Protein AF-A0A1Z5LAE4-F1 (afdb_monomer_lite)

Structure (mmCIF, N/CA/C/O backbone):
data_AF-A0A1Z5LAE4-F1
#
_entry.id   AF-A0A1Z5LAE4-F1
#
loop_
_atom_site.group_PDB
_atom_site.id
_atom_site.type_symbol
_atom_site.label_atom_id
_atom_site.label_alt_id
_atom_site.label_comp_id
_atom_site.label_asym_id
_atom_site.label_entity_id
_atom_site.label_seq_id
_atom_site.pdbx_PDB_ins_code
_atom_site.Cartn_x
_atom_site.Cartn_y
_atom_site.Cartn_z
_atom_site.occupancy
_atom_site.B_iso_or_equiv
_atom_site.auth_seq_id
_atom_site.auth_comp_id
_atom_site.auth_asym_id
_atom_site.auth_atom_id
_atom_site.pdbx_PDB_model_num
ATOM 1 N N . MET A 1 1 ? -6.032 2.061 -21.595 1.00 81.75 1 MET A N 1
ATOM 2 C CA . MET A 1 1 ? -5.187 2.339 -20.413 1.00 81.75 1 MET A CA 1
ATOM 3 C C . MET A 1 1 ? -5.256 3.789 -19.932 1.00 81.75 1 MET A C 1
ATOM 5 O O . MET A 1 1 ? -5.592 3.984 -18.773 1.00 81.75 1 MET A O 1
ATOM 9 N N . GLY A 1 2 ? -5.038 4.806 -20.781 1.00 86.06 2 GLY A N 1
ATOM 10 C CA . GLY A 1 2 ? -5.018 6.218 -20.339 1.00 86.06 2 GLY A CA 1
ATOM 11 C C . GLY A 1 2 ? -6.276 6.715 -19.602 1.00 86.06 2 GLY A C 1
ATOM 12 O O . GLY A 1 2 ? -6.160 7.340 -18.553 1.00 86.06 2 GLY A O 1
ATOM 13 N N . ILE A 1 3 ? -7.480 6.374 -20.081 1.00 90.81 3 ILE A N 1
ATOM 14 C CA . ILE A 1 3 ? -8.737 6.739 -19.395 1.00 90.81 3 ILE A CA 1
ATOM 15 C C . ILE A 1 3 ? -8.833 6.058 -18.023 1.00 90.81 3 ILE A C 1
ATOM 17 O O . ILE A 1 3 ? -9.176 6.711 -17.045 1.00 90.81 3 ILE A O 1
ATOM 21 N N . MET A 1 4 ? -8.474 4.771 -17.934 1.00 91.19 4 MET A N 1
ATOM 22 C CA . MET A 1 4 ? -8.504 4.011 -16.675 1.00 91.19 4 MET A CA 1
ATOM 23 C C . MET A 1 4 ? -7.535 4.592 -15.640 1.00 91.19 4 MET A C 1
ATOM 25 O O . MET A 1 4 ? -7.882 4.700 -14.465 1.00 91.19 4 MET A O 1
ATOM 29 N N . TRP A 1 5 ? -6.348 5.012 -16.086 1.00 91.94 5 TRP A N 1
ATOM 30 C CA . TRP A 1 5 ? -5.378 5.725 -15.258 1.00 91.94 5 TRP A CA 1
ATOM 31 C C . TRP A 1 5 ? -5.953 7.028 -14.719 1.00 91.94 5 TRP A C 1
ATOM 33 O O . TRP A 1 5 ? -5.965 7.233 -13.510 1.00 91.94 5 TRP A O 1
ATOM 43 N N . LEU A 1 6 ? -6.509 7.863 -15.600 1.00 94.00 6 LEU A N 1
ATOM 44 C CA . LEU A 1 6 ? -7.104 9.136 -15.210 1.00 94.00 6 LEU A CA 1
ATOM 45 C C . LEU A 1 6 ? -8.253 8.935 -14.216 1.00 94.00 6 LEU A C 1
ATOM 47 O O . LEU A 1 6 ? -8.296 9.612 -13.192 1.00 94.00 6 LEU A O 1
ATOM 51 N N . THR A 1 7 ? -9.134 7.959 -14.454 1.00 93.38 7 THR A N 1
ATOM 52 C CA . THR A 1 7 ? -10.199 7.619 -13.501 1.00 93.38 7 THR A CA 1
ATOM 53 C C . THR A 1 7 ? -9.644 7.118 -12.168 1.00 93.38 7 THR A C 1
ATOM 55 O O . THR A 1 7 ? -10.157 7.500 -11.122 1.00 93.38 7 THR A O 1
ATOM 58 N N . GLY A 1 8 ? -8.573 6.319 -12.176 1.00 92.38 8 GLY A N 1
ATOM 59 C CA . GLY A 1 8 ? -7.929 5.830 -10.957 1.00 92.38 8 GLY A CA 1
ATOM 60 C C . GLY A 1 8 ? -7.281 6.954 -10.145 1.00 92.38 8 GLY A C 1
ATOM 61 O O . GLY A 1 8 ? -7.471 7.025 -8.933 1.00 92.38 8 GLY A O 1
ATOM 62 N N . CYS A 1 9 ? -6.583 7.879 -10.808 1.00 92.12 9 CYS A N 1
ATOM 63 C CA . CYS A 1 9 ? -6.016 9.068 -10.174 1.00 92.12 9 CYS A CA 1
ATOM 64 C C . CYS A 1 9 ? -7.104 9.990 -9.607 1.00 92.12 9 CYS A C 1
ATOM 66 O O . CYS A 1 9 ? -6.962 10.470 -8.484 1.00 92.12 9 CYS A O 1
ATOM 68 N N . MET A 1 10 ? -8.209 10.190 -10.336 1.00 93.12 10 MET A N 1
ATOM 69 C CA . MET A 1 10 ? -9.364 10.953 -9.847 1.00 93.12 10 MET A CA 1
ATOM 70 C C . MET A 1 10 ? -9.947 10.318 -8.582 1.00 93.12 10 MET A C 1
ATOM 72 O O . MET A 1 10 ? -10.135 11.009 -7.584 1.00 93.12 10 MET A O 1
ATOM 76 N N . VAL A 1 11 ? -10.152 8.998 -8.578 1.00 93.19 11 VAL A N 1
ATOM 77 C CA . VAL A 1 11 ? -10.619 8.264 -7.393 1.00 93.19 11 VAL A CA 1
ATOM 78 C C . VAL A 1 11 ? -9.642 8.412 -6.223 1.00 93.19 11 VAL A C 1
ATOM 80 O O . VAL A 1 11 ? -10.076 8.707 -5.112 1.00 93.19 11 VAL A O 1
ATOM 83 N N . LEU A 1 12 ? -8.329 8.281 -6.452 1.00 91.62 12 LEU A N 1
ATOM 84 C CA . LEU A 1 12 ? -7.326 8.475 -5.398 1.00 91.62 12 LEU A CA 1
ATOM 85 C C . LEU A 1 12 ? -7.340 9.893 -4.814 1.00 91.62 12 LEU A C 1
ATOM 87 O O . LEU A 1 12 ? -7.130 10.053 -3.614 1.00 91.62 12 LEU A O 1
ATOM 91 N N . SER A 1 13 ? -7.625 10.907 -5.634 1.00 90.25 13 SER A N 1
ATOM 92 C CA . SER A 1 13 ? -7.651 12.309 -5.199 1.00 90.25 13 SER A CA 1
ATOM 93 C C . SER A 1 13 ? -8.801 12.640 -4.239 1.00 90.25 13 SER A C 1
ATOM 95 O O . SER A 1 13 ? -8.711 13.608 -3.487 1.00 90.25 13 SER A O 1
ATOM 97 N N . ILE A 1 14 ? -9.856 11.816 -4.213 1.00 90.88 14 ILE A N 1
ATOM 98 C CA . ILE A 1 14 ? -11.006 11.995 -3.316 1.00 90.88 14 ILE A CA 1
ATOM 99 C C . ILE A 1 14 ? -10.620 11.685 -1.865 1.00 90.88 14 ILE A C 1
ATOM 101 O O . ILE A 1 14 ? -11.084 12.362 -0.952 1.00 90.88 14 ILE A O 1
ATOM 105 N N . PHE A 1 15 ? -9.769 10.684 -1.624 1.00 88.69 15 PHE A N 1
ATOM 106 C CA . PHE A 1 15 ? -9.519 10.183 -0.267 1.00 88.69 15 PHE A CA 1
ATOM 107 C C . PHE A 1 15 ? -8.871 11.195 0.690 1.00 88.69 15 PHE A C 1
ATOM 109 O O . PHE A 1 15 ? -9.350 11.293 1.820 1.00 88.69 15 PHE A O 1
ATOM 116 N N . PRO A 1 16 ? -7.871 11.998 0.277 1.00 83.62 16 PRO A N 1
ATOM 117 C CA . PRO A 1 16 ? -7.343 13.074 1.117 1.00 83.62 16 PRO A CA 1
ATOM 118 C C . PRO A 1 16 ? -8.368 14.164 1.470 1.00 83.62 16 PRO A C 1
ATOM 120 O O . PRO A 1 16 ? -8.174 14.880 2.447 1.00 83.62 16 PRO A O 1
ATOM 123 N N . LEU A 1 17 ? -9.441 14.310 0.681 1.00 83.69 17 LEU A N 1
ATOM 124 C CA . LEU A 1 17 ? -10.507 15.295 0.911 1.00 83.69 17 LEU A CA 1
ATOM 125 C C . LEU A 1 17 ? -11.603 14.776 1.853 1.00 83.69 17 LEU A C 1
ATOM 127 O O . LEU A 1 17 ? -12.429 15.557 2.328 1.00 83.69 17 LEU A O 1
ATOM 131 N N . LEU A 1 18 ? -11.645 13.464 2.103 1.00 83.31 18 LEU A N 1
ATOM 132 C CA . LEU A 1 18 ? -12.617 12.858 3.006 1.00 83.31 18 LEU A CA 1
ATOM 133 C C . LEU A 1 18 ? -12.303 13.217 4.470 1.00 83.31 18 LEU A C 1
ATOM 135 O O . LEU A 1 18 ? -11.150 13.466 4.829 1.00 83.31 18 LEU A O 1
ATOM 139 N N . PRO A 1 19 ? -13.328 13.262 5.341 1.00 78.81 19 PRO A N 1
ATOM 140 C CA . PRO A 1 19 ? -13.142 13.632 6.737 1.00 78.81 19 PRO A CA 1
ATOM 141 C C . PRO A 1 19 ? -12.237 12.636 7.465 1.00 78.81 19 PRO A C 1
ATOM 143 O O . PRO A 1 19 ? -12.364 11.428 7.282 1.00 78.81 19 PRO A O 1
ATOM 146 N N . VAL A 1 20 ? -11.395 13.159 8.363 1.00 72.19 20 VAL A N 1
ATOM 147 C CA . VAL A 1 20 ? -10.452 12.368 9.168 1.00 72.19 20 VAL A CA 1
ATOM 148 C C . VAL A 1 20 ? -11.141 11.154 9.802 1.00 72.19 20 VAL A C 1
ATOM 150 O O . VAL A 1 20 ? -12.160 11.272 10.498 1.00 72.19 20 VAL A O 1
ATOM 153 N N . VAL A 1 21 ? -10.562 9.980 9.551 1.00 66.81 21 VAL A N 1
ATOM 154 C CA . VAL A 1 21 ? -11.101 8.685 9.963 1.00 66.81 21 VAL A CA 1
ATOM 155 C C . VAL A 1 21 ? -11.091 8.560 11.485 1.00 66.81 21 VAL A C 1
ATOM 157 O O . VAL A 1 21 ? -10.046 8.607 12.122 1.00 66.81 21 VAL A O 1
ATOM 160 N N . GLY A 1 22 ? -12.259 8.325 12.080 1.00 61.84 22 GLY A N 1
ATOM 161 C CA . GLY A 1 22 ? -12.404 8.147 13.530 1.00 61.84 22 GLY A CA 1
ATOM 162 C C . GLY A 1 22 ? -13.513 8.987 14.154 1.00 61.84 22 GLY A C 1
ATOM 163 O O . GLY A 1 22 ? -13.963 8.662 15.247 1.00 61.84 22 GLY A O 1
ATOM 164 N N . LYS A 1 23 ? -14.015 10.011 13.447 1.00 64.00 23 LYS A N 1
ATOM 165 C CA . LYS A 1 23 ? -15.203 10.769 13.881 1.00 64.00 23 LYS A CA 1
ATOM 166 C C . LYS A 1 23 ? -16.514 10.012 13.658 1.00 64.00 23 LYS A C 1
ATOM 168 O O . LYS A 1 23 ? -17.432 10.137 14.458 1.00 64.00 23 LYS A O 1
ATOM 173 N N . GLN A 1 24 ? -16.603 9.242 12.573 1.00 72.00 24 GLN A N 1
ATOM 174 C CA . GLN A 1 24 ? -17.753 8.400 12.242 1.00 72.00 24 GLN A CA 1
ATOM 175 C C . GLN A 1 24 ? -17.254 7.043 11.750 1.00 72.00 24 GLN A C 1
ATOM 177 O O . GLN A 1 24 ? -16.453 6.960 10.816 1.00 72.00 24 GLN A O 1
ATOM 182 N N . GLN A 1 25 ? -17.702 5.984 12.417 1.00 82.19 25 GLN A N 1
ATOM 183 C CA . GLN A 1 25 ? -17.362 4.608 12.076 1.00 82.19 25 GLN A CA 1
ATOM 184 C C . GLN A 1 25 ? -18.357 4.103 11.037 1.00 82.19 25 GLN A C 1
ATOM 186 O O . GLN A 1 25 ? -19.561 4.303 11.181 1.00 82.19 25 GLN A O 1
ATOM 191 N N . ASN A 1 26 ? -17.865 3.452 9.986 1.00 88.88 26 ASN A N 1
ATOM 192 C CA . ASN A 1 26 ? -18.723 2.844 8.980 1.00 88.88 26 ASN A CA 1
ATOM 193 C C . ASN A 1 26 ? -18.139 1.500 8.545 1.00 88.88 26 ASN A C 1
ATOM 195 O O . ASN A 1 26 ? -17.474 1.370 7.514 1.00 88.88 26 ASN A O 1
ATOM 199 N N . TYR A 1 27 ? -18.430 0.478 9.345 1.00 90.94 27 TYR A N 1
ATOM 200 C CA . TYR A 1 27 ? -17.992 -0.892 9.094 1.00 90.9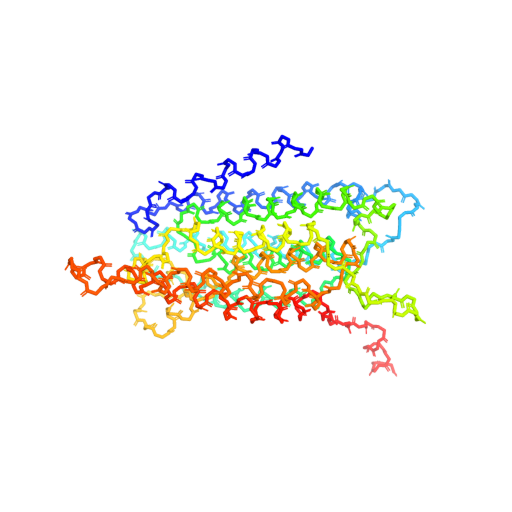4 27 TYR A CA 1
ATOM 201 C C . TYR A 1 27 ? -18.623 -1.499 7.831 1.00 90.94 27 TYR A C 1
ATOM 203 O O . TYR A 1 27 ? -18.066 -2.441 7.264 1.00 90.94 27 TYR A O 1
ATOM 211 N N . ALA A 1 28 ? -19.726 -0.934 7.317 1.00 92.69 28 ALA A N 1
ATOM 212 C CA . ALA A 1 28 ? -20.299 -1.368 6.047 1.00 92.69 28 ALA A CA 1
ATOM 213 C C . ALA A 1 28 ? -19.326 -1.118 4.882 1.00 92.69 28 ALA A C 1
ATOM 215 O O . ALA A 1 28 ? -19.166 -1.998 4.037 1.00 92.69 28 ALA A O 1
ATOM 216 N N . LEU A 1 29 ? -18.595 0.005 4.878 1.00 92.50 29 LEU A N 1
ATOM 217 C CA . LEU A 1 29 ? -17.560 0.286 3.871 1.00 92.50 29 LEU A CA 1
ATOM 218 C C . LEU A 1 29 ? -16.381 -0.693 3.951 1.00 92.50 29 LEU A C 1
ATOM 220 O O . LEU A 1 29 ? -15.848 -1.108 2.919 1.00 92.50 29 LEU A O 1
ATOM 224 N N . VAL A 1 30 ? -16.005 -1.116 5.160 1.00 93.62 30 VAL A N 1
ATOM 225 C CA . VAL A 1 30 ? -14.968 -2.141 5.355 1.00 93.62 30 VAL A CA 1
ATOM 226 C C . VAL A 1 30 ? -15.441 -3.480 4.787 1.00 93.62 30 VAL A C 1
ATOM 228 O O . VAL A 1 30 ? -14.715 -4.129 4.032 1.00 93.62 30 VAL A O 1
ATOM 231 N N . THR A 1 31 ? -16.694 -3.862 5.059 1.00 94.06 31 THR A N 1
ATOM 232 C CA . THR A 1 31 ? -17.271 -5.096 4.505 1.00 94.06 31 THR A CA 1
ATOM 233 C C . THR A 1 31 ? -17.406 -5.040 2.985 1.00 94.06 31 THR A C 1
ATOM 235 O O . THR A 1 31 ? -17.086 -6.016 2.310 1.00 94.06 31 THR A O 1
ATOM 238 N N . LEU A 1 32 ? -17.792 -3.886 2.432 1.00 95.62 32 LEU A N 1
ATOM 239 C CA . LEU A 1 32 ? -17.857 -3.648 0.993 1.00 95.62 32 LEU A CA 1
ATOM 240 C C . LEU A 1 32 ? -16.477 -3.802 0.350 1.00 95.62 32 LEU A C 1
ATOM 242 O O . LEU A 1 32 ? -16.358 -4.488 -0.658 1.00 95.62 32 LEU A O 1
ATOM 246 N N . THR A 1 33 ? -15.435 -3.224 0.954 1.00 94.69 33 THR A N 1
ATOM 247 C CA . THR A 1 33 ? -14.048 -3.364 0.483 1.00 94.69 33 THR A CA 1
ATOM 248 C C . THR A 1 33 ? -13.661 -4.833 0.361 1.00 94.69 33 THR A C 1
ATOM 250 O O . THR A 1 33 ? -13.129 -5.260 -0.661 1.00 94.69 33 THR A O 1
ATOM 253 N N . GLY A 1 34 ? -13.938 -5.622 1.396 1.00 94.00 34 GLY A N 1
ATOM 254 C CA . GLY A 1 34 ? -13.579 -7.028 1.396 1.00 94.00 34 GLY A CA 1
ATOM 255 C C . GLY A 1 34 ? -14.397 -7.873 0.406 1.00 94.00 34 GLY A C 1
ATOM 256 O O . GLY A 1 34 ? -13.851 -8.765 -0.235 1.00 94.00 34 GLY A O 1
ATOM 257 N N . TRP A 1 35 ? -15.679 -7.566 0.189 1.00 94.94 35 TRP A N 1
ATOM 258 C CA . TRP A 1 35 ? -16.449 -8.204 -0.887 1.00 94.94 35 TRP A CA 1
ATOM 259 C C . TRP A 1 35 ? -15.931 -7.820 -2.275 1.00 94.94 35 TRP A C 1
ATOM 261 O O . TRP A 1 35 ? -15.779 -8.688 -3.135 1.00 94.94 35 TRP A O 1
ATOM 271 N N . LEU A 1 36 ? -15.614 -6.540 -2.489 1.00 94.75 36 LEU A N 1
ATOM 272 C CA . LEU A 1 36 ? -15.034 -6.056 -3.740 1.00 94.75 36 LEU A CA 1
ATOM 273 C C . LEU A 1 36 ? -13.696 -6.737 -4.034 1.00 94.75 36 LEU A C 1
ATOM 275 O O . LEU A 1 36 ? 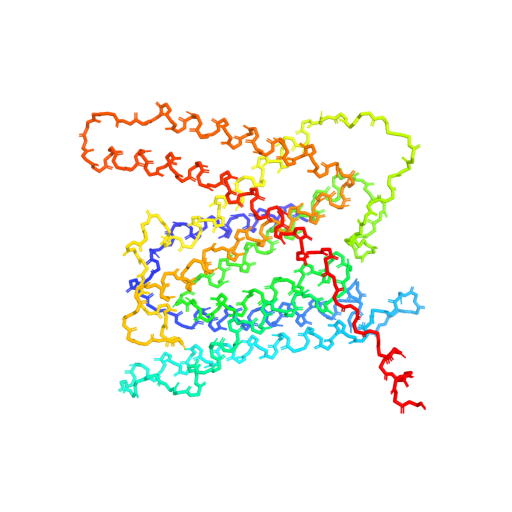-13.482 -7.161 -5.167 1.00 94.75 36 LEU A O 1
ATOM 279 N N . SER A 1 37 ? -12.823 -6.902 -3.036 1.00 92.19 37 SER A N 1
ATOM 280 C CA . SER A 1 37 ? -11.549 -7.597 -3.235 1.00 92.19 37 SER A CA 1
ATOM 281 C C . SER A 1 37 ? -11.763 -9.058 -3.642 1.00 92.19 37 SER A C 1
ATOM 283 O O . SER A 1 37 ? -11.162 -9.501 -4.617 1.00 92.19 37 SER A O 1
ATOM 285 N N . ILE A 1 38 ? -12.687 -9.783 -3.001 1.00 91.88 38 ILE A N 1
ATOM 286 C CA . ILE A 1 38 ? -13.035 -11.164 -3.378 1.00 91.88 38 ILE A CA 1
ATOM 287 C C . ILE A 1 38 ? -13.572 -11.235 -4.817 1.00 91.88 38 ILE A C 1
ATOM 289 O O . ILE A 1 38 ? -13.165 -12.112 -5.580 1.00 91.88 38 ILE A O 1
ATOM 293 N N . VAL A 1 39 ? -14.454 -10.312 -5.220 1.00 90.56 39 VAL A N 1
ATOM 294 C CA . VAL A 1 39 ? -15.022 -10.275 -6.581 1.00 90.56 39 VAL A CA 1
ATOM 295 C C . VAL A 1 39 ? -13.950 -9.972 -7.626 1.00 90.56 39 VAL A C 1
ATOM 297 O O . VAL A 1 39 ? -13.865 -10.680 -8.631 1.00 90.56 39 VAL A O 1
ATOM 300 N N . VAL A 1 40 ? -13.107 -8.963 -7.385 1.00 86.94 40 VAL A N 1
ATOM 301 C CA . VAL A 1 40 ? -12.001 -8.597 -8.283 1.00 86.94 40 VAL A CA 1
ATOM 302 C C . VAL A 1 40 ? -11.050 -9.778 -8.461 1.00 86.94 40 VAL A C 1
ATOM 304 O O . VAL A 1 40 ? -10.673 -10.096 -9.585 1.00 86.94 40 VAL A O 1
ATOM 307 N N . LEU A 1 41 ? -10.733 -10.503 -7.390 1.00 82.69 41 LEU A N 1
ATOM 308 C CA . LEU A 1 41 ? -9.894 -11.698 -7.466 1.00 82.69 41 LEU A CA 1
ATOM 309 C C . LEU A 1 41 ? -10.561 -12.859 -8.181 1.00 82.69 41 LEU A C 1
ATOM 311 O O . LEU A 1 41 ? -9.916 -13.520 -8.987 1.00 82.69 41 LEU A O 1
ATOM 315 N N . GLY A 1 42 ? -11.844 -13.104 -7.918 1.00 76.81 42 GLY A N 1
ATOM 316 C CA . GLY A 1 42 ? -12.613 -14.114 -8.636 1.00 76.81 42 GLY A CA 1
ATOM 317 C C . GLY A 1 42 ? -12.678 -13.818 -10.136 1.00 76.81 42 GLY A C 1
ATOM 318 O O . GLY A 1 42 ? -12.669 -14.742 -10.950 1.00 76.81 42 GLY A O 1
ATOM 319 N N . TYR A 1 43 ? -12.700 -12.538 -10.511 1.00 75.44 43 TYR A N 1
ATOM 320 C CA . TYR A 1 43 ? -12.617 -12.098 -11.898 1.00 75.44 43 TYR A CA 1
ATOM 321 C C . TYR A 1 43 ? -11.213 -12.284 -12.487 1.00 75.44 43 TYR A C 1
ATOM 323 O O . TYR A 1 43 ? -11.080 -12.880 -13.557 1.00 75.44 43 TYR A O 1
ATOM 331 N N . CYS A 1 44 ? -10.165 -11.851 -11.780 1.00 71.38 44 CYS A N 1
ATOM 332 C CA . CYS A 1 44 ? -8.772 -12.053 -12.182 1.00 71.38 44 CYS A CA 1
ATOM 333 C C . CYS A 1 44 ? -8.451 -13.548 -12.347 1.00 71.38 44 CYS A C 1
ATOM 335 O O . CYS A 1 44 ? -7.916 -13.954 -13.372 1.00 71.38 44 CYS A O 1
ATOM 337 N N . ALA A 1 45 ? -8.891 -14.400 -11.420 1.00 66.38 45 ALA A N 1
ATOM 338 C CA . ALA A 1 45 ? -8.710 -15.847 -11.503 1.00 66.38 45 ALA A CA 1
ATOM 339 C C . ALA A 1 45 ? -9.432 -16.488 -12.704 1.00 66.38 45 ALA A C 1
ATOM 341 O O . ALA A 1 45 ? -9.013 -17.527 -13.204 1.00 66.38 45 ALA A O 1
ATOM 342 N N . ARG A 1 46 ? -10.515 -15.882 -13.203 1.00 55.66 46 ARG A N 1
ATOM 343 C CA . ARG A 1 46 ? -11.231 -16.375 -14.390 1.00 55.66 46 ARG A CA 1
ATOM 344 C C . ARG A 1 46 ? -10.620 -15.936 -15.715 1.00 55.66 46 ARG A C 1
ATOM 346 O O . ARG A 1 46 ? -10.984 -16.505 -16.743 1.00 55.66 46 ARG A O 1
ATOM 353 N N . ARG A 1 47 ? -9.725 -14.944 -15.733 1.00 59.78 47 ARG A N 1
ATOM 354 C CA . ARG A 1 47 ? -9.073 -14.517 -16.975 1.00 59.78 47 ARG A CA 1
ATOM 355 C C . ARG A 1 47 ? -8.118 -15.631 -17.447 1.00 59.78 47 ARG A C 1
ATOM 357 O O . ARG A 1 47 ? -7.208 -15.991 -16.704 1.00 59.78 47 ARG A O 1
ATOM 364 N N . PRO A 1 48 ? -8.281 -16.168 -18.674 1.00 42.28 48 PRO A N 1
ATOM 365 C CA . PRO A 1 48 ? -7.403 -17.213 -19.216 1.00 42.28 48 PRO A CA 1
ATOM 366 C C . PRO A 1 48 ? -5.958 -16.729 -19.427 1.00 42.28 48 PRO A C 1
ATOM 368 O O . PRO A 1 48 ? -5.041 -17.541 -19.490 1.00 42.28 48 PRO A O 1
ATOM 371 N N . GLU A 1 49 ? -5.753 -15.412 -19.471 1.00 45.00 49 GLU A N 1
ATOM 372 C CA . GLU A 1 49 ? -4.443 -14.748 -19.507 1.00 45.00 49 GLU A CA 1
ATOM 373 C C . GLU A 1 49 ? -3.727 -14.766 -18.138 1.00 45.00 49 GLU A C 1
ATOM 375 O O . GLU A 1 49 ? -2.514 -14.644 -18.074 1.00 45.00 49 GLU A O 1
ATOM 380 N N . LEU A 1 50 ? -4.454 -15.007 -17.037 1.00 43.38 50 LEU A N 1
ATOM 381 C CA . LEU A 1 50 ? -3.911 -15.178 -15.679 1.00 43.38 50 LEU A CA 1
ATOM 382 C C . LEU A 1 50 ? -3.803 -16.659 -15.254 1.00 43.38 50 LEU A C 1
ATOM 384 O O . LEU A 1 50 ? -3.533 -16.960 -14.094 1.00 43.38 50 LEU A O 1
ATOM 388 N N . GLY A 1 51 ? -4.033 -17.606 -16.174 1.00 43.25 51 GLY A N 1
ATOM 389 C CA . GLY A 1 51 ? -3.697 -19.025 -15.988 1.00 43.25 51 GLY A CA 1
ATOM 390 C C . GLY A 1 51 ? -4.454 -19.793 -14.892 1.00 43.25 51 GLY A C 1
ATOM 391 O O . GLY A 1 51 ? -4.110 -20.940 -14.618 1.00 43.25 51 GLY A O 1
ATOM 392 N N . LEU A 1 52 ? -5.487 -19.216 -14.272 1.00 45.22 52 LEU A N 1
ATOM 393 C CA . LEU A 1 52 ? -6.213 -19.833 -13.151 1.00 45.22 52 LEU A CA 1
ATOM 394 C C . LEU A 1 52 ? -7.439 -20.660 -13.590 1.00 45.22 52 LEU A C 1
ATOM 396 O O . LEU A 1 52 ? -7.803 -21.620 -12.908 1.00 45.22 52 LEU A O 1
ATOM 400 N N . VAL A 1 53 ? -8.038 -20.376 -14.756 1.00 39.62 53 VAL A N 1
ATOM 401 C CA . VAL A 1 53 ? -9.132 -21.180 -15.331 1.00 39.62 53 VAL A CA 1
ATOM 402 C C . VAL A 1 53 ? -8.764 -21.713 -16.719 1.00 39.62 53 VAL A C 1
ATOM 404 O O . VAL A 1 53 ? -8.678 -21.001 -17.715 1.00 39.62 53 VAL A O 1
ATOM 407 N N . ARG A 1 54 ? -8.563 -23.032 -16.722 1.00 51.88 54 ARG A N 1
ATOM 408 C CA . ARG A 1 54 ? -8.433 -23.999 -17.819 1.00 51.88 54 ARG A CA 1
ATOM 409 C C . ARG A 1 54 ? -9.165 -23.603 -19.113 1.00 51.88 54 ARG A C 1
ATOM 411 O O . ARG A 1 54 ? -10.339 -23.930 -19.237 1.00 51.88 54 ARG A O 1
ATOM 418 N N . ASN A 1 55 ? -8.454 -23.038 -20.098 1.00 35.62 55 ASN A N 1
ATOM 419 C CA . ASN A 1 55 ? -8.611 -23.410 -21.518 1.00 35.62 55 ASN A CA 1
ATOM 420 C C . ASN A 1 55 ? -7.559 -22.778 -22.462 1.00 35.62 55 ASN A C 1
ATOM 422 O O . ASN A 1 55 ? -7.856 -21.871 -23.230 1.00 35.62 55 ASN A O 1
ATOM 426 N N . SER A 1 56 ? -6.323 -23.278 -22.472 1.00 39.03 56 SER A N 1
ATOM 427 C CA . SER A 1 56 ? -5.515 -23.270 -23.702 1.00 39.03 56 SER A CA 1
ATOM 428 C C . SER A 1 56 ? -4.422 -24.334 -23.594 1.00 39.03 56 SER A C 1
ATOM 430 O O . SER A 1 56 ? -3.798 -24.503 -22.549 1.00 39.03 56 SER A O 1
ATOM 432 N N . ARG A 1 57 ? -4.221 -25.115 -24.659 1.00 42.19 57 ARG A N 1
ATOM 433 C CA . ARG A 1 57 ? -3.269 -26.241 -24.716 1.00 42.19 57 ARG A CA 1
ATOM 434 C C . ARG A 1 57 ? -1.791 -25.801 -24.756 1.00 42.19 57 ARG A C 1
ATOM 436 O O . ARG A 1 57 ? -0.935 -26.652 -24.961 1.00 42.19 57 ARG A O 1
ATOM 443 N N . GLN A 1 58 ? -1.483 -24.512 -24.582 1.00 41.94 58 GLN A N 1
ATOM 444 C CA . GLN A 1 58 ? -0.145 -23.951 -24.827 1.00 41.94 58 GLN A CA 1
ATOM 445 C C . GLN A 1 58 ? 0.452 -23.140 -23.666 1.00 41.94 58 GLN A C 1
ATOM 447 O O . GLN A 1 58 ? 1.613 -22.756 -23.761 1.00 41.94 58 GLN A O 1
ATOM 452 N N . LEU A 1 59 ? -0.277 -22.894 -22.570 1.00 48.97 59 LEU A N 1
ATOM 453 C CA . LEU A 1 59 ? 0.267 -22.152 -21.427 1.00 48.97 59 LEU A CA 1
ATOM 454 C C . LEU A 1 59 ? 0.891 -23.111 -20.402 1.00 48.97 59 LEU A C 1
ATOM 456 O O . LEU A 1 59 ? 0.279 -24.123 -20.042 1.00 48.97 59 LEU A O 1
ATOM 460 N N . ALA A 1 60 ? 2.107 -22.802 -19.939 1.00 47.53 60 ALA A N 1
ATOM 461 C CA . ALA A 1 60 ? 2.757 -23.532 -18.855 1.00 47.53 60 ALA A CA 1
ATOM 462 C C . ALA A 1 60 ? 1.803 -23.597 -17.652 1.00 47.53 60 ALA A C 1
ATOM 464 O O . ALA A 1 60 ? 1.257 -22.579 -17.232 1.00 47.53 60 ALA A O 1
ATOM 465 N N . LYS A 1 61 ? 1.547 -24.803 -17.131 1.00 51.84 61 LYS A N 1
ATOM 466 C CA . LYS A 1 61 ? 0.670 -24.981 -15.968 1.00 51.84 61 LYS A CA 1
ATOM 467 C C . LYS A 1 61 ? 1.247 -24.189 -14.795 1.00 51.84 61 LYS A C 1
ATOM 469 O O . LYS A 1 61 ? 2.309 -24.550 -14.292 1.00 51.84 61 LYS A O 1
ATOM 474 N N . GLU A 1 62 ? 0.531 -23.162 -14.344 1.00 59.16 62 GLU A N 1
ATOM 475 C CA . GLU A 1 62 ? 0.798 -22.541 -13.048 1.00 59.16 62 GLU A CA 1
ATOM 476 C C . GLU A 1 62 ? 0.757 -23.634 -11.963 1.00 59.16 62 GLU A C 1
ATOM 478 O O . GLU A 1 62 ? -0.122 -24.510 -11.991 1.00 59.16 62 GLU A O 1
ATOM 483 N N . PRO A 1 63 ? 1.723 -23.655 -11.030 1.00 66.50 63 PRO A N 1
ATOM 484 C CA . PRO A 1 63 ? 1.783 -24.690 -10.014 1.00 66.50 63 PRO A CA 1
ATOM 485 C C . PRO A 1 63 ? 0.510 -24.656 -9.163 1.00 66.50 63 PRO A C 1
ATOM 487 O O . PRO A 1 63 ? 0.118 -23.611 -8.648 1.00 66.50 63 PRO A O 1
ATOM 490 N N . GLN A 1 64 ? -0.098 -25.828 -8.947 1.00 72.25 64 GLN A N 1
ATOM 491 C CA . GLN A 1 64 ? -1.315 -26.022 -8.140 1.00 72.25 64 GLN A CA 1
ATOM 492 C C . GLN A 1 64 ? -1.256 -25.310 -6.772 1.00 72.25 64 GLN A C 1
ATOM 494 O O . GLN A 1 64 ? -2.275 -24.879 -6.237 1.00 72.25 64 GLN A O 1
ATOM 499 N N . ARG A 1 65 ? -0.044 -25.128 -6.237 1.00 76.56 65 ARG A N 1
ATOM 500 C CA . ARG A 1 65 ? 0.257 -24.370 -5.021 1.00 76.56 65 ARG A CA 1
ATOM 501 C C . ARG A 1 65 ? -0.237 -22.916 -5.052 1.00 76.56 65 ARG A C 1
ATOM 503 O O . ARG A 1 65 ? -0.780 -22.465 -4.052 1.00 76.56 65 ARG A O 1
ATOM 510 N N . VAL A 1 66 ? -0.078 -22.195 -6.165 1.00 78.88 66 VAL A N 1
ATOM 511 C CA . VAL A 1 66 ? -0.489 -20.779 -6.282 1.00 78.88 66 VAL A CA 1
ATOM 512 C C . VAL A 1 66 ? -2.000 -20.654 -6.134 1.00 78.88 66 VAL A C 1
ATOM 514 O O . VAL A 1 66 ? -2.476 -19.841 -5.347 1.00 78.88 66 VAL A O 1
ATOM 517 N N . VAL A 1 67 ? -2.745 -21.540 -6.799 1.00 81.44 67 VAL A N 1
ATOM 518 C CA . VAL A 1 67 ? -4.209 -21.599 -6.707 1.00 81.44 67 VAL A CA 1
ATOM 519 C C . VAL A 1 67 ? -4.659 -21.849 -5.268 1.00 81.44 67 VAL A C 1
ATOM 521 O O . VAL A 1 67 ? -5.521 -21.135 -4.760 1.00 81.44 67 VAL A O 1
ATOM 524 N N . VAL A 1 68 ? -4.049 -22.828 -4.590 1.00 85.50 68 VAL A N 1
ATOM 525 C CA . VAL A 1 68 ? -4.370 -23.149 -3.190 1.00 85.50 68 VAL A CA 1
ATOM 526 C C . VAL A 1 68 ? -4.110 -21.949 -2.280 1.00 85.50 68 VAL A C 1
ATOM 528 O O . VAL A 1 68 ? -4.969 -21.613 -1.470 1.00 85.50 68 VAL A O 1
ATOM 531 N N . ILE A 1 69 ? -2.972 -21.264 -2.436 1.00 87.00 69 ILE A N 1
ATOM 532 C CA . ILE A 1 69 ? -2.641 -20.080 -1.629 1.00 87.00 69 ILE A CA 1
ATOM 533 C C . ILE A 1 69 ? -3.653 -18.957 -1.867 1.00 87.00 69 ILE A C 1
ATOM 535 O O . ILE A 1 69 ? -4.154 -18.386 -0.902 1.00 87.00 69 ILE A O 1
ATOM 539 N N . THR A 1 70 ? -4.017 -18.674 -3.120 1.00 86.38 70 THR A N 1
ATOM 540 C CA . THR A 1 70 ? -5.021 -17.645 -3.430 1.00 86.38 70 THR A CA 1
ATOM 541 C C . THR A 1 70 ? -6.390 -17.985 -2.833 1.00 86.38 70 THR A C 1
ATOM 543 O O . THR A 1 70 ? -7.045 -17.109 -2.274 1.00 86.38 70 THR A O 1
ATOM 546 N N . VAL A 1 71 ? -6.817 -19.253 -2.880 1.00 88.88 71 VAL A N 1
ATOM 547 C CA . VAL A 1 71 ? -8.071 -19.693 -2.240 1.00 88.88 71 VAL A CA 1
ATOM 548 C C . VAL A 1 71 ? -8.008 -19.504 -0.724 1.00 88.88 71 VAL A C 1
ATOM 550 O O . VAL A 1 71 ? -8.953 -18.975 -0.140 1.00 88.88 71 VAL A O 1
ATOM 553 N N . VAL A 1 72 ? -6.892 -19.872 -0.086 1.00 91.88 72 VAL A N 1
ATOM 554 C CA . VAL A 1 72 ? -6.685 -19.638 1.351 1.00 91.88 72 VAL A CA 1
ATOM 555 C C . VAL A 1 72 ? -6.776 -18.145 1.668 1.00 91.88 72 VAL A C 1
ATOM 557 O O . VAL A 1 72 ? -7.510 -17.771 2.572 1.00 91.88 72 VAL A O 1
ATOM 560 N N . GLN A 1 73 ? -6.121 -17.273 0.900 1.00 92.50 73 GLN A N 1
ATOM 561 C CA . GLN A 1 73 ? -6.186 -15.822 1.110 1.00 92.50 73 GLN A CA 1
ATOM 562 C C . GLN A 1 73 ? -7.603 -15.257 0.973 1.00 92.50 73 GLN A C 1
ATOM 564 O O . GLN A 1 73 ? -8.003 -14.431 1.790 1.00 92.50 73 GLN A O 1
ATOM 569 N N . ILE A 1 74 ? -8.381 -15.719 -0.011 1.00 92.12 74 ILE A N 1
ATOM 570 C CA . ILE A 1 74 ? -9.792 -15.334 -0.167 1.00 92.12 74 ILE A CA 1
ATOM 571 C C . ILE A 1 74 ? -10.596 -15.725 1.081 1.00 92.12 74 ILE A C 1
ATOM 573 O O . ILE A 1 74 ? -11.374 -14.916 1.587 1.00 92.12 74 ILE A O 1
ATOM 577 N N . MET A 1 75 ? -10.368 -16.928 1.617 1.00 94.00 75 MET A N 1
ATOM 578 C CA . MET A 1 75 ? -11.004 -17.363 2.863 1.00 94.00 75 MET A CA 1
ATOM 579 C C . MET A 1 75 ? -10.576 -16.495 4.051 1.00 94.00 75 MET A C 1
ATOM 581 O O . MET A 1 75 ? -11.427 -16.095 4.840 1.00 94.00 75 MET A O 1
ATOM 585 N N . LEU A 1 76 ? -9.291 -16.141 4.167 1.00 95.44 76 LEU A N 1
ATOM 586 C CA . LEU A 1 76 ? -8.809 -15.262 5.240 1.00 95.44 76 LEU A CA 1
ATOM 587 C C . LEU A 1 76 ? -9.405 -13.851 5.152 1.00 95.44 76 LEU A C 1
ATOM 589 O O . LEU A 1 76 ? -9.728 -13.271 6.185 1.00 95.44 76 LEU A O 1
ATOM 593 N N . ILE A 1 77 ? -9.598 -13.312 3.943 1.00 95.62 77 ILE A N 1
ATOM 594 C CA . ILE A 1 77 ? -10.286 -12.030 3.734 1.00 95.62 77 ILE A CA 1
ATOM 595 C C . ILE A 1 77 ? -11.739 -12.130 4.200 1.00 95.62 77 ILE A C 1
ATOM 597 O O . ILE A 1 77 ? -12.203 -11.260 4.936 1.00 95.62 77 ILE A O 1
ATOM 601 N N . TRP A 1 78 ? -12.448 -13.195 3.819 1.00 96.19 78 TRP A N 1
ATOM 602 C CA . TRP A 1 78 ? -13.820 -13.417 4.269 1.00 96.19 78 TRP A CA 1
ATOM 603 C C . TRP A 1 78 ? -13.902 -13.502 5.800 1.00 96.19 78 TRP A C 1
ATOM 605 O O . TRP A 1 78 ? -14.681 -12.771 6.413 1.00 96.19 78 TRP A O 1
ATOM 615 N N . VAL A 1 79 ? -13.026 -14.294 6.429 1.00 96.62 79 VAL A N 1
ATOM 616 C CA . VAL A 1 79 ? -12.927 -14.388 7.893 1.00 96.62 79 VAL A CA 1
ATOM 617 C C . VAL A 1 79 ? -12.644 -13.014 8.513 1.00 96.62 79 VAL A C 1
ATOM 619 O O . VAL A 1 79 ? -13.344 -12.620 9.442 1.00 96.62 79 VAL A O 1
ATOM 622 N N . ALA A 1 80 ? -11.703 -12.233 7.980 1.00 96.62 80 ALA A N 1
ATOM 623 C CA . ALA A 1 80 ? -11.392 -10.901 8.500 1.00 96.62 80 ALA A CA 1
ATOM 624 C C . ALA A 1 80 ? -12.601 -9.951 8.466 1.00 96.62 80 ALA A C 1
ATOM 626 O O . ALA A 1 80 ? -12.871 -9.272 9.454 1.00 96.62 80 ALA A O 1
ATOM 627 N N . ILE A 1 81 ? -13.378 -9.939 7.376 1.00 96.12 81 ILE A N 1
ATOM 628 C CA . ILE A 1 81 ? -14.595 -9.115 7.277 1.00 96.12 81 ILE A CA 1
ATOM 629 C C . ILE A 1 81 ? -15.632 -9.543 8.320 1.00 96.12 81 ILE A C 1
ATOM 631 O O . ILE A 1 81 ? -16.253 -8.691 8.958 1.00 96.12 81 ILE A O 1
ATOM 635 N N . THR A 1 82 ? -15.826 -10.855 8.499 1.00 95.94 82 THR A N 1
ATOM 636 C CA . THR A 1 82 ? -16.777 -11.371 9.494 1.00 95.94 82 THR A CA 1
ATOM 637 C C . THR A 1 82 ? -1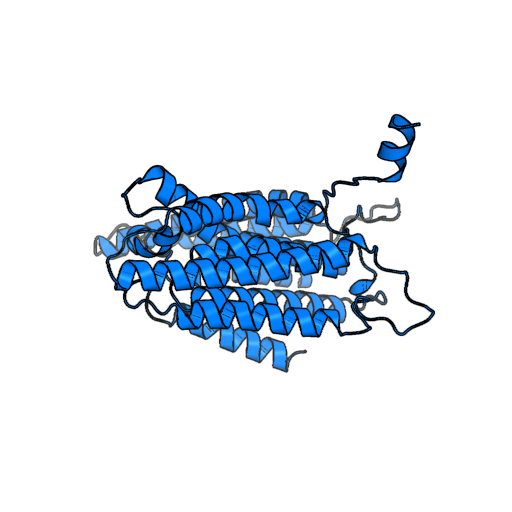6.353 -11.016 10.917 1.00 95.94 82 THR A C 1
ATOM 639 O O . THR A 1 82 ? -17.198 -10.589 11.698 1.00 95.94 82 THR A O 1
ATOM 642 N N . ILE A 1 83 ? -15.055 -11.090 11.231 1.00 96.19 83 ILE A N 1
ATOM 643 C CA . ILE A 1 83 ? -14.494 -10.681 12.524 1.00 96.19 83 ILE A CA 1
ATOM 644 C C . ILE A 1 83 ? -14.715 -9.192 12.767 1.00 96.19 83 ILE A C 1
ATOM 646 O O . ILE A 1 83 ? -15.196 -8.832 13.840 1.00 96.19 83 ILE A O 1
ATOM 650 N N . VAL A 1 84 ? -14.402 -8.328 11.794 1.00 95.25 84 VAL A N 1
ATOM 651 C CA . VAL A 1 84 ? -14.597 -6.875 11.932 1.00 95.25 84 VAL A CA 1
ATOM 652 C C . VAL A 1 84 ? -16.066 -6.562 12.202 1.00 95.25 84 VAL A C 1
ATOM 654 O O . VAL A 1 84 ? -16.371 -5.836 13.145 1.00 95.25 84 VAL A O 1
ATOM 657 N N . ARG A 1 85 ? -16.982 -7.151 11.425 1.00 94.50 85 ARG A N 1
ATOM 658 C CA . ARG A 1 85 ? -18.421 -6.907 11.575 1.00 94.50 85 ARG A CA 1
ATOM 659 C C . ARG A 1 85 ? -18.971 -7.454 12.891 1.00 94.50 85 ARG A C 1
ATOM 661 O O . ARG A 1 85 ? -19.602 -6.718 13.631 1.00 94.50 85 ARG A O 1
ATOM 668 N N . SER A 1 86 ? -18.651 -8.702 13.229 1.00 95.25 86 SER A N 1
ATOM 669 C CA . SER A 1 86 ? -19.063 -9.322 14.494 1.00 95.25 86 SER A CA 1
ATOM 670 C C . SER A 1 86 ? -18.514 -8.572 15.711 1.00 95.25 86 SER A C 1
ATOM 672 O O . SER A 1 86 ? -19.204 -8.437 16.720 1.00 95.25 86 SER A O 1
ATOM 674 N N . THR A 1 87 ? -17.282 -8.064 15.627 1.00 94.00 87 THR A N 1
ATOM 675 C CA . THR A 1 87 ? -16.682 -7.269 16.703 1.00 94.00 87 THR A CA 1
ATOM 676 C C . THR A 1 87 ? -17.365 -5.912 16.836 1.00 94.00 87 THR A C 1
ATOM 678 O O . THR A 1 87 ? -17.644 -5.495 17.958 1.00 94.00 87 THR A O 1
ATOM 681 N N . ALA A 1 88 ? -17.680 -5.249 15.720 1.00 92.12 88 ALA A N 1
ATOM 682 C CA . ALA A 1 88 ? -18.444 -4.006 15.727 1.00 92.12 88 ALA A CA 1
ATOM 683 C C . ALA A 1 88 ? -19.829 -4.199 16.368 1.00 92.12 88 ALA A C 1
ATOM 685 O O . ALA A 1 88 ? -20.159 -3.481 17.310 1.00 92.12 88 ALA A O 1
ATOM 686 N N . ASP A 1 89 ? -20.569 -5.227 15.943 1.00 93.12 89 ASP A N 1
ATOM 687 C CA . ASP A 1 89 ? -21.911 -5.530 16.453 1.00 93.12 89 ASP A CA 1
ATOM 688 C C . ASP A 1 89 ? -21.884 -5.847 17.966 1.00 93.12 89 ASP A C 1
ATOM 690 O O . ASP A 1 89 ? -22.707 -5.346 18.731 1.00 93.12 89 ASP A O 1
ATOM 694 N N . SER A 1 90 ? -20.901 -6.628 18.436 1.00 93.56 90 SER A N 1
ATOM 695 C CA . SER A 1 90 ? -20.739 -6.966 19.864 1.00 93.56 90 SER A CA 1
ATOM 696 C C . SER A 1 90 ? -20.401 -5.745 20.731 1.00 93.56 90 SER A C 1
ATOM 698 O O . SER A 1 90 ? -20.839 -5.624 21.878 1.00 93.56 90 SER A O 1
ATOM 700 N N . ILE A 1 91 ? -19.616 -4.808 20.197 1.00 91.06 91 ILE A N 1
ATOM 701 C CA . ILE A 1 91 ? -19.262 -3.578 20.914 1.00 91.06 91 ILE A CA 1
ATOM 702 C C . ILE A 1 91 ? -20.452 -2.619 20.955 1.00 91.06 91 ILE A C 1
ATOM 704 O O . ILE A 1 91 ? -20.704 -2.021 22.002 1.00 91.06 91 ILE A O 1
ATOM 708 N N . GLU A 1 92 ? -21.224 -2.525 19.872 1.00 90.56 92 GLU A N 1
ATOM 709 C CA . GLU A 1 92 ? -22.466 -1.749 19.827 1.00 90.56 92 GLU A CA 1
ATOM 710 C C . GLU A 1 92 ? -23.507 -2.289 20.823 1.00 90.56 92 GLU A C 1
ATOM 712 O O . GLU A 1 92 ? -24.122 -1.521 21.565 1.00 90.56 92 GLU A O 1
ATOM 717 N N . GLN A 1 93 ? -23.620 -3.617 20.939 1.00 93.44 93 GLN A N 1
ATOM 718 C CA . GLN A 1 93 ? -24.485 -4.293 21.915 1.00 93.44 93 GLN A CA 1
ATOM 719 C C . GLN A 1 93 ? -23.936 -4.291 23.352 1.00 93.44 93 GLN A C 1
ATOM 721 O O . GLN A 1 93 ? -24.592 -4.799 24.261 1.00 93.44 93 GLN A O 1
ATOM 726 N N . LYS A 1 94 ? -22.752 -3.708 23.589 1.00 91.38 94 LYS A N 1
ATOM 727 C CA . LYS A 1 94 ? -22.071 -3.656 24.897 1.00 91.38 94 LYS A CA 1
ATOM 728 C C . LYS A 1 94 ? -21.773 -5.032 25.509 1.00 91.38 94 LYS A C 1
ATOM 730 O O . LYS A 1 94 ? -21.524 -5.127 26.709 1.00 91.38 94 LYS A O 1
ATOM 735 N N . THR A 1 95 ? -21.726 -6.090 24.700 1.00 89.19 95 THR A N 1
ATOM 736 C CA . THR A 1 95 ? -21.342 -7.445 25.133 1.00 89.19 95 THR A CA 1
ATOM 737 C C . THR A 1 95 ? -19.825 -7.618 25.256 1.00 89.19 95 THR A C 1
ATOM 739 O O . THR A 1 95 ? -19.347 -8.656 25.706 1.00 89.19 95 THR A O 1
ATOM 742 N N . GLY A 1 96 ? -19.056 -6.582 24.904 1.00 91.25 96 GLY A N 1
ATOM 743 C CA . GLY A 1 96 ? -17.598 -6.564 24.987 1.00 91.25 96 GLY A CA 1
ATOM 744 C C . GLY A 1 96 ? -16.934 -7.160 23.746 1.00 91.25 96 GLY A C 1
ATOM 745 O O . GLY A 1 96 ? -17.560 -7.292 22.697 1.00 91.25 96 GLY A O 1
ATOM 746 N N . LEU A 1 97 ? -15.645 -7.487 23.851 1.00 92.50 97 LEU A N 1
ATOM 747 C CA . LEU A 1 97 ? -14.876 -8.105 22.768 1.00 92.50 97 LEU A CA 1
ATOM 748 C C . LEU A 1 97 ? -14.958 -9.636 22.874 1.00 92.50 97 LEU A C 1
ATOM 750 O O . LEU A 1 97 ? -14.473 -10.185 23.868 1.00 92.50 97 LEU A O 1
ATOM 754 N N . PRO A 1 98 ? -15.509 -10.344 21.871 1.00 94.12 98 PRO A N 1
ATOM 755 C CA . PRO A 1 98 ? -15.522 -11.801 21.882 1.00 94.12 98 PRO A CA 1
ATOM 756 C C . PRO A 1 98 ? -14.097 -12.370 21.852 1.00 94.12 98 PRO A C 1
ATOM 758 O O . PRO A 1 98 ? -13.304 -12.032 20.971 1.00 94.12 98 PRO A O 1
ATOM 761 N N . LEU A 1 99 ? -13.781 -13.285 22.776 1.00 93.56 99 LEU A N 1
ATOM 762 C CA . LEU A 1 99 ? -12.444 -13.890 22.893 1.00 93.56 99 LEU A CA 1
ATOM 763 C C . LEU A 1 99 ? -12.004 -14.604 21.607 1.00 93.56 99 LEU A C 1
ATOM 765 O O . LEU A 1 99 ? -10.841 -14.522 21.219 1.00 93.56 99 LEU A O 1
ATOM 769 N N . VAL A 1 100 ? -12.936 -15.270 20.917 1.00 95.25 100 VAL A N 1
ATOM 770 C CA . VAL A 1 100 ? -12.655 -15.966 19.652 1.00 95.25 100 VAL A CA 1
ATOM 771 C C . VAL A 1 100 ? -12.202 -14.974 18.578 1.00 95.25 100 VAL A C 1
ATOM 773 O O . VAL A 1 100 ? -11.166 -15.185 17.950 1.00 95.25 100 VAL A O 1
ATOM 776 N N . ASN A 1 101 ? -12.917 -13.856 18.421 1.00 95.50 101 ASN A N 1
ATOM 777 C CA . ASN A 1 101 ? -12.563 -12.802 17.466 1.00 95.50 101 ASN A CA 1
ATOM 778 C C . ASN A 1 101 ? -11.204 -12.182 17.800 1.00 95.50 101 ASN A C 1
ATOM 780 O O . ASN A 1 101 ? -10.405 -11.925 16.899 1.00 95.50 101 ASN A O 1
ATOM 784 N N . GLN A 1 102 ? -10.925 -11.986 19.090 1.00 95.31 102 GLN A N 1
ATOM 785 C CA . GLN A 1 102 ? -9.656 -11.443 19.557 1.00 95.31 102 GLN A CA 1
ATOM 786 C C . GLN A 1 102 ? -8.478 -12.354 19.189 1.00 95.31 102 GLN A C 1
ATOM 788 O O . GLN A 1 102 ? -7.504 -11.900 18.587 1.00 95.31 102 GLN A O 1
ATOM 793 N N . VAL A 1 103 ? -8.568 -13.645 19.522 1.00 95.88 103 VAL A N 1
ATOM 794 C CA . VAL A 1 103 ? -7.515 -14.630 19.232 1.00 95.88 103 VAL A CA 1
ATOM 795 C C . VAL A 1 103 ? -7.313 -14.773 17.724 1.00 95.88 103 VAL A C 1
ATOM 797 O O . VAL A 1 103 ? -6.176 -14.716 17.253 1.00 95.88 103 VAL A O 1
ATOM 800 N N . LEU A 1 104 ? -8.399 -14.888 16.953 1.00 96.25 104 LEU A N 1
ATOM 801 C CA . LEU A 1 104 ? -8.318 -14.980 15.496 1.00 96.25 104 LEU A CA 1
ATOM 802 C C . LEU A 1 104 ? -7.690 -13.728 14.876 1.00 96.25 104 LEU A C 1
ATOM 804 O O . LEU A 1 104 ? -6.851 -13.865 13.993 1.00 96.25 104 LEU A O 1
ATOM 808 N N . SER A 1 105 ? -8.018 -12.527 15.358 1.00 96.19 105 SER A N 1
ATOM 809 C CA . SER A 1 105 ? -7.412 -11.282 14.863 1.00 96.19 105 SER A CA 1
ATOM 810 C C . SER A 1 105 ? -5.896 -11.273 15.053 1.00 96.19 105 SER A C 1
ATOM 812 O O . SER A 1 105 ? -5.164 -10.974 14.111 1.00 96.19 105 SER A O 1
ATOM 814 N N . TRP A 1 106 ? -5.405 -11.658 16.237 1.00 96.31 106 TRP A N 1
ATOM 815 C CA . TRP A 1 106 ? -3.965 -11.746 16.506 1.00 96.31 106 TRP A CA 1
ATOM 816 C C . TRP A 1 106 ? -3.263 -12.796 15.644 1.00 96.31 106 TRP A C 1
ATOM 818 O O . TRP A 1 106 ? -2.180 -12.535 15.121 1.00 96.31 106 TRP A O 1
ATOM 828 N N . ILE A 1 107 ? -3.887 -13.961 15.449 1.00 96.12 107 ILE A N 1
ATOM 829 C CA . ILE A 1 107 ? -3.354 -15.005 14.565 1.00 96.12 107 ILE A CA 1
ATOM 830 C C . ILE A 1 107 ? -3.297 -14.493 13.123 1.00 96.12 107 ILE A C 1
ATOM 832 O O . ILE A 1 107 ? -2.265 -14.626 12.462 1.00 96.12 107 ILE A O 1
ATOM 836 N N . LEU A 1 108 ? -4.372 -13.879 12.625 1.00 96.06 108 LEU A N 1
ATOM 837 C CA . LEU A 1 108 ? -4.456 -13.360 11.260 1.00 96.06 108 LEU A CA 1
ATOM 838 C C . LEU A 1 108 ? -3.443 -12.247 10.998 1.00 96.06 108 LEU A C 1
ATOM 840 O O . LEU A 1 108 ? -2.859 -12.227 9.915 1.00 96.06 108 LEU A O 1
ATOM 844 N N . LEU A 1 109 ? -3.180 -11.381 11.981 1.00 95.06 109 LEU A N 1
ATOM 845 C CA . LEU A 1 109 ? -2.197 -10.296 11.882 1.00 95.06 109 LEU A CA 1
ATOM 846 C C . LEU A 1 109 ? -0.804 -10.798 11.475 1.00 95.06 109 LEU A C 1
ATOM 848 O O . LEU A 1 109 ? -0.106 -10.118 10.729 1.00 95.06 109 LEU A O 1
ATOM 852 N N . VAL A 1 110 ? -0.412 -11.988 11.942 1.00 94.12 110 VAL A N 1
ATOM 853 C CA . VAL A 1 110 ? 0.917 -12.574 11.696 1.00 94.12 110 VAL A CA 1
ATOM 854 C C . VAL A 1 110 ? 0.890 -13.606 10.569 1.00 94.12 110 VAL A C 1
ATOM 856 O O . VAL A 1 110 ? 1.767 -13.620 9.704 1.00 94.12 110 VAL A O 1
ATOM 859 N N . THR A 1 111 ? -0.116 -14.480 10.558 1.00 93.25 111 THR A N 1
ATOM 860 C CA . THR A 1 111 ? -0.176 -15.602 9.610 1.00 93.25 111 THR A CA 1
ATOM 861 C C . THR A 1 111 ? -0.458 -15.150 8.184 1.00 93.25 111 THR A C 1
ATOM 863 O O . THR A 1 111 ? 0.111 -15.717 7.254 1.00 93.25 111 THR A O 1
ATOM 866 N N . SER A 1 112 ? -1.282 -14.116 7.985 1.00 94.62 112 SER A N 1
ATOM 867 C CA . SER A 1 112 ? -1.631 -13.683 6.630 1.00 94.62 112 SER A CA 1
ATOM 868 C C . SER A 1 112 ? -0.466 -13.018 5.879 1.00 94.62 112 SER A C 1
ATOM 870 O O . SER A 1 112 ? -0.211 -13.465 4.760 1.00 94.62 112 SER A O 1
ATOM 872 N N . PRO A 1 113 ? 0.352 -12.098 6.449 1.00 93.19 113 PRO A N 1
ATOM 873 C CA . PRO A 1 113 ? 1.563 -11.618 5.774 1.00 93.19 113 PRO A CA 1
ATOM 874 C C . PRO A 1 113 ? 2.588 -12.718 5.490 1.00 93.19 113 PRO A C 1
ATOM 876 O O . PRO A 1 113 ? 3.283 -12.658 4.478 1.00 93.19 113 PRO A O 1
ATOM 879 N N . ALA A 1 114 ? 2.680 -13.746 6.341 1.00 91.56 114 ALA A N 1
ATOM 880 C CA . ALA A 1 114 ? 3.612 -14.852 6.129 1.00 91.56 114 ALA A CA 1
ATOM 881 C C . ALA A 1 114 ? 3.315 -15.635 4.833 1.00 91.56 114 ALA A C 1
ATOM 883 O O . ALA A 1 114 ? 4.237 -16.170 4.212 1.00 91.56 114 ALA A O 1
ATOM 884 N N . LEU A 1 115 ? 2.060 -15.633 4.357 1.00 89.62 115 LEU A N 1
ATOM 885 C CA . LEU A 1 115 ? 1.672 -16.251 3.082 1.00 89.62 115 LEU A CA 1
ATOM 886 C C . LEU A 1 115 ? 2.358 -15.615 1.861 1.00 89.62 115 LEU A C 1
ATOM 888 O O . LEU A 1 115 ? 2.461 -16.258 0.812 1.00 89.62 115 LEU A O 1
ATOM 892 N N . CYS A 1 116 ? 2.902 -14.396 1.989 1.00 88.25 116 CYS A N 1
ATOM 893 C CA . CYS A 1 116 ? 3.715 -13.754 0.951 1.00 88.25 116 CYS A CA 1
ATOM 894 C C . CYS A 1 116 ? 4.854 -14.652 0.446 1.00 88.25 116 CYS A C 1
ATOM 896 O O . CYS A 1 116 ? 5.127 -14.670 -0.753 1.00 88.25 116 CYS A O 1
ATOM 898 N N . PHE A 1 117 ? 5.487 -15.421 1.338 1.00 87.19 117 PHE A N 1
ATOM 899 C CA . PHE A 1 117 ? 6.711 -16.172 1.044 1.00 87.19 117 PHE A CA 1
ATOM 900 C C . PHE A 1 117 ? 6.493 -17.536 0.385 1.00 87.19 117 PHE A C 1
ATOM 902 O O . PHE A 1 117 ? 7.455 -18.161 -0.060 1.00 87.19 117 PHE A O 1
ATOM 909 N N . PHE A 1 118 ? 5.254 -18.021 0.321 1.00 83.75 118 PHE A N 1
ATOM 910 C CA . PHE A 1 118 ? 4.955 -19.362 -0.191 1.00 83.75 118 PHE A CA 1
ATOM 911 C C . PHE A 1 118 ? 4.464 -19.359 -1.649 1.00 83.75 118 PHE A C 1
ATOM 913 O O . PHE A 1 118 ? 4.263 -20.429 -2.221 1.00 83.75 118 PHE A O 1
ATOM 920 N N . SER A 1 119 ? 4.264 -18.187 -2.258 1.00 80.38 119 SER A N 1
ATOM 921 C CA . SER A 1 119 ? 3.763 -18.062 -3.635 1.00 80.38 119 SER A CA 1
ATOM 922 C C . SER A 1 119 ? 4.874 -18.137 -4.691 1.00 80.38 119 SER A C 1
ATOM 924 O O . SER A 1 119 ? 6.058 -18.113 -4.369 1.00 80.38 119 SER A O 1
ATOM 926 N N . SER A 1 120 ? 4.478 -18.229 -5.962 1.00 82.44 120 SER A N 1
ATOM 927 C CA . SER A 1 120 ? 5.359 -18.217 -7.137 1.00 82.44 120 SER A CA 1
ATOM 928 C C . SER A 1 120 ? 6.189 -16.927 -7.229 1.00 82.44 120 SER A C 1
ATOM 930 O O . SER A 1 120 ? 5.875 -15.913 -6.601 1.00 82.44 120 SER A O 1
ATOM 932 N N . THR A 1 121 ? 7.256 -16.968 -8.026 1.00 82.44 121 THR A N 1
ATOM 933 C CA . THR A 1 121 ? 8.089 -15.811 -8.385 1.00 82.44 121 THR A CA 1
ATOM 934 C C . THR A 1 121 ? 7.620 -15.110 -9.664 1.00 82.44 121 THR A C 1
ATOM 936 O O . THR A 1 121 ? 8.220 -14.105 -10.044 1.00 82.44 121 THR A O 1
ATOM 939 N N . SER A 1 122 ? 6.551 -15.586 -10.321 1.00 83.88 122 SER A N 1
ATOM 940 C CA . SER A 1 122 ? 5.891 -14.843 -11.410 1.00 83.88 122 SER A CA 1
ATOM 941 C C . SER A 1 122 ? 5.478 -13.455 -10.922 1.00 83.88 122 SER A C 1
ATOM 943 O O . SER A 1 122 ? 4.901 -13.320 -9.842 1.00 83.88 122 SER A O 1
ATOM 945 N N . LEU A 1 123 ? 5.791 -12.424 -11.706 1.00 85.25 123 LEU A N 1
ATOM 946 C CA . LEU A 1 123 ? 5.666 -11.026 -11.308 1.00 85.25 123 LEU A CA 1
ATOM 947 C C . LEU A 1 123 ? 4.238 -10.685 -10.887 1.00 85.25 123 LEU A C 1
ATOM 949 O O . LEU A 1 123 ? 4.009 -10.169 -9.790 1.00 85.25 123 LEU A O 1
ATOM 953 N N . PHE A 1 124 ? 3.278 -11.027 -11.742 1.00 84.25 124 PHE A N 1
ATOM 954 C CA . PHE A 1 124 ? 1.873 -10.731 -11.509 1.00 84.25 124 PHE A CA 1
ATOM 955 C C . PHE A 1 124 ? 1.325 -11.509 -10.301 1.00 84.25 124 PHE A C 1
ATOM 957 O O . PHE A 1 124 ? 0.770 -10.916 -9.373 1.00 84.25 124 PHE A O 1
ATOM 964 N N . ASN A 1 125 ? 1.553 -12.826 -10.262 1.00 84.00 125 ASN A N 1
ATOM 965 C CA . ASN A 1 125 ? 1.059 -13.690 -9.185 1.00 84.00 125 ASN A CA 1
ATOM 966 C C . ASN A 1 125 ? 1.681 -13.341 -7.833 1.00 84.00 125 ASN A C 1
ATOM 968 O O . ASN A 1 125 ? 1.003 -13.374 -6.803 1.00 84.00 125 ASN A O 1
ATOM 972 N N . ARG A 1 126 ? 2.958 -12.954 -7.822 1.00 88.62 126 ARG A N 1
ATOM 973 C CA . ARG A 1 126 ? 3.650 -12.534 -6.608 1.00 88.62 126 ARG A CA 1
ATOM 974 C C . ARG A 1 126 ? 3.127 -11.201 -6.096 1.00 88.62 126 ARG A C 1
ATOM 976 O O . ARG A 1 126 ? 2.873 -11.091 -4.899 1.00 88.62 126 ARG A O 1
ATOM 983 N N . LEU A 1 127 ? 2.924 -10.218 -6.976 1.00 90.31 127 LEU A N 1
ATOM 984 C CA . LEU A 1 127 ? 2.373 -8.924 -6.580 1.00 90.31 127 LEU A CA 1
ATOM 985 C C . LEU A 1 127 ? 0.952 -9.088 -6.033 1.00 90.31 127 LEU A C 1
ATOM 987 O O . LEU A 1 127 ? 0.680 -8.625 -4.929 1.00 90.31 127 LEU A O 1
ATOM 991 N N . GLN A 1 128 ? 0.086 -9.826 -6.737 1.00 89.38 128 GLN A N 1
ATOM 992 C CA . GLN A 1 128 ? -1.266 -10.132 -6.266 1.00 89.38 128 GLN A CA 1
ATOM 993 C C . GLN A 1 128 ? -1.235 -10.827 -4.898 1.00 89.38 128 GLN A C 1
ATOM 995 O O . GLN A 1 128 ? -1.932 -10.403 -3.980 1.00 89.38 128 GLN A O 1
ATOM 1000 N N . ASN A 1 129 ? -0.387 -11.843 -4.723 1.00 90.69 129 ASN A N 1
ATOM 1001 C CA . ASN A 1 129 ? -0.243 -12.543 -3.449 1.00 90.69 129 ASN A CA 1
ATOM 1002 C C . ASN A 1 129 ? 0.178 -11.604 -2.308 1.00 90.69 129 ASN A C 1
ATOM 1004 O O . ASN A 1 129 ? -0.378 -11.691 -1.218 1.00 90.69 129 ASN A O 1
ATOM 1008 N N . ILE A 1 130 ? 1.132 -10.699 -2.549 1.00 93.19 130 ILE A N 1
ATOM 1009 C CA . ILE A 1 130 ? 1.569 -9.716 -1.548 1.00 93.19 130 ILE A CA 1
ATOM 1010 C C . ILE A 1 130 ? 0.420 -8.773 -1.181 1.00 93.19 130 ILE A C 1
ATOM 1012 O O . ILE A 1 130 ? 0.158 -8.577 0.005 1.00 93.19 130 ILE A O 1
ATOM 1016 N N . MET A 1 131 ? -0.298 -8.240 -2.176 1.00 92.81 131 MET A N 1
ATOM 1017 C CA . MET A 1 131 ? -1.444 -7.357 -1.933 1.00 92.81 131 MET A CA 1
ATOM 1018 C C . MET A 1 131 ? -2.492 -8.028 -1.043 1.00 92.81 131 MET A C 1
ATOM 1020 O O . MET A 1 131 ? -2.976 -7.418 -0.097 1.00 92.81 131 MET A O 1
ATOM 1024 N N . LEU A 1 132 ? -2.820 -9.293 -1.310 1.00 92.00 132 LEU A N 1
ATOM 1025 C CA . LEU A 1 132 ? -3.849 -10.024 -0.567 1.00 92.00 132 LEU A CA 1
ATOM 1026 C C . LEU A 1 132 ? -3.435 -10.397 0.846 1.00 92.00 132 LEU A C 1
ATOM 1028 O O . LEU A 1 132 ? -4.215 -10.221 1.781 1.00 92.00 132 LEU A O 1
ATOM 1032 N N . SER A 1 133 ? -2.205 -10.875 1.008 1.00 93.88 133 SER A N 1
ATOM 1033 C CA . SER A 1 133 ? -1.637 -11.175 2.320 1.00 93.88 133 SER A CA 1
ATOM 1034 C C . SER A 1 133 ? -1.615 -9.948 3.230 1.00 93.88 133 SER A C 1
ATOM 1036 O O . SER A 1 133 ? -1.887 -10.069 4.420 1.00 93.88 133 SER A O 1
ATOM 1038 N N . LEU A 1 134 ? -1.310 -8.766 2.682 1.00 95.12 134 LEU A N 1
ATOM 1039 C CA . LEU A 1 134 ? -1.272 -7.509 3.436 1.00 95.12 134 LEU A CA 1
ATOM 1040 C C . LEU A 1 134 ? -2.651 -6.848 3.589 1.00 95.12 134 LEU A C 1
ATOM 1042 O O . LEU A 1 134 ? -2.852 -6.062 4.514 1.00 95.12 134 LEU A O 1
ATOM 1046 N N . LEU A 1 135 ? -3.622 -7.183 2.736 1.00 95.38 135 LEU A N 1
ATOM 1047 C CA . LEU A 1 135 ? -4.987 -6.665 2.834 1.00 95.38 135 LEU A CA 1
ATOM 1048 C C . LEU A 1 135 ? -5.698 -7.156 4.102 1.00 95.38 135 LEU A C 1
ATOM 1050 O O . LEU A 1 135 ? -6.426 -6.389 4.722 1.00 95.38 135 LEU A O 1
ATOM 1054 N N . VAL A 1 136 ? -5.479 -8.406 4.515 1.00 96.06 136 VAL A N 1
ATOM 1055 C CA . VAL A 1 136 ? -6.092 -8.991 5.723 1.00 96.06 136 VAL A CA 1
ATOM 1056 C C . VAL A 1 136 ? -5.774 -8.194 7.002 1.00 96.06 136 VAL A C 1
ATOM 1058 O O . VAL A 1 136 ? -6.720 -7.727 7.643 1.00 96.06 136 VAL A O 1
ATOM 1061 N N . PRO A 1 137 ? -4.499 -7.977 7.392 1.00 95.31 137 PRO A N 1
ATOM 1062 C CA . PRO A 1 137 ? -4.183 -7.200 8.588 1.00 95.31 137 PRO A CA 1
ATOM 1063 C C . PRO A 1 137 ? -4.624 -5.741 8.446 1.00 95.31 137 PRO A C 1
ATOM 1065 O O . PRO A 1 137 ? -5.047 -5.136 9.428 1.00 95.31 137 PRO A O 1
ATOM 1068 N N . PHE A 1 138 ? -4.599 -5.187 7.230 1.00 95.00 138 PHE A N 1
ATOM 1069 C CA . PHE A 1 138 ? -5.099 -3.840 6.984 1.00 95.00 138 PHE A CA 1
ATOM 1070 C C . PHE A 1 138 ? -6.605 -3.735 7.268 1.00 95.00 138 PHE A C 1
ATOM 1072 O O . PHE A 1 138 ? -7.012 -2.875 8.048 1.00 95.00 138 PHE A O 1
ATOM 1079 N N . LEU A 1 139 ? -7.425 -4.646 6.729 1.00 95.06 139 LEU A N 1
ATOM 1080 C CA . LEU A 1 139 ? -8.877 -4.681 6.949 1.00 95.06 139 LEU A CA 1
ATOM 1081 C C . LEU A 1 139 ? -9.244 -4.845 8.428 1.00 95.06 139 LEU A C 1
ATOM 1083 O O . LEU A 1 139 ? -10.158 -4.167 8.887 1.00 95.06 139 LEU A O 1
ATOM 1087 N N . LEU A 1 140 ? -8.512 -5.673 9.186 1.00 95.25 140 LEU A N 1
ATOM 1088 C CA . LEU A 1 140 ? -8.733 -5.843 10.632 1.00 95.25 140 LEU A CA 1
ATOM 1089 C C . LEU A 1 140 ? -8.555 -4.541 11.426 1.00 95.25 140 LEU A C 1
ATOM 1091 O O . LEU A 1 140 ? -9.146 -4.391 12.493 1.00 95.25 140 LEU A O 1
ATOM 1095 N N . THR A 1 141 ? -7.750 -3.609 10.909 1.00 92.06 141 THR A N 1
ATOM 1096 C CA . THR A 1 141 ? -7.504 -2.294 11.521 1.00 92.06 141 THR A CA 1
ATOM 1097 C C . THR A 1 141 ? -8.347 -1.165 10.916 1.00 92.06 141 THR A C 1
ATOM 1099 O O . THR A 1 141 ? -8.261 -0.023 11.375 1.00 92.06 141 THR A O 1
ATOM 1102 N N . CYS A 1 1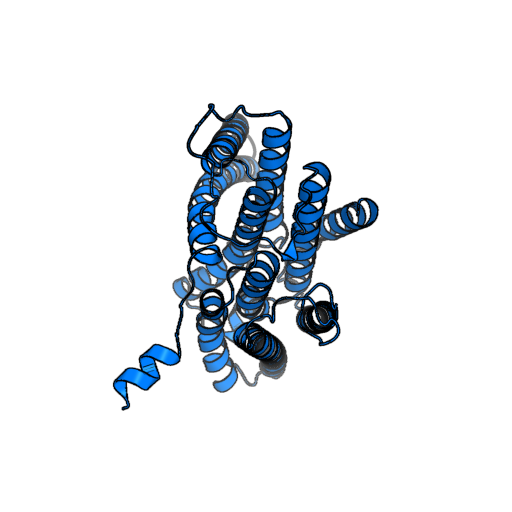42 ? -9.135 -1.439 9.871 1.00 91.50 142 CYS A N 1
ATOM 1103 C CA . CYS A 1 142 ? -9.960 -0.443 9.189 1.00 91.50 142 CYS A CA 1
ATOM 1104 C C . CYS A 1 142 ? -11.267 -0.182 9.940 1.00 91.50 142 CYS A C 1
ATOM 1106 O O . CYS A 1 142 ? -11.906 -1.098 10.451 1.00 91.50 142 CYS A O 1
ATOM 1108 N N . ILE A 1 143 ? -11.710 1.075 9.919 1.00 89.12 143 ILE A N 1
ATOM 1109 C CA . ILE A 1 143 ? -12.962 1.503 10.574 1.00 89.12 143 ILE A CA 1
ATOM 1110 C C . ILE A 1 143 ? -13.970 2.112 9.590 1.00 89.12 143 ILE A C 1
ATOM 1112 O O . ILE A 1 143 ? -15.143 2.283 9.919 1.00 89.12 143 ILE A O 1
ATOM 1116 N N . SER A 1 144 ? -13.508 2.508 8.402 1.00 90.19 144 SER A N 1
ATOM 1117 C CA . SER A 1 144 ? -14.300 3.238 7.405 1.00 90.19 144 SER A CA 1
ATOM 1118 C C . SER A 1 144 ? -13.731 3.016 5.989 1.00 90.19 144 SER A C 1
ATOM 1120 O O . SER A 1 144 ? -13.356 1.898 5.640 1.00 90.19 144 SER A O 1
ATOM 1122 N N . TYR A 1 145 ? -13.644 4.067 5.168 1.00 90.38 145 TYR A N 1
ATOM 1123 C CA . TYR A 1 145 ? -13.239 4.040 3.755 1.00 90.38 145 TYR A CA 1
ATOM 1124 C C . TYR A 1 145 ? -11.763 3.685 3.482 1.00 90.38 145 TYR A C 1
ATOM 1126 O O . TYR A 1 145 ? -11.379 3.550 2.322 1.00 90.38 145 TYR A O 1
ATOM 1134 N N . GLU A 1 146 ? -10.928 3.525 4.512 1.00 91.44 146 GLU A N 1
ATOM 1135 C CA . GLU A 1 146 ? -9.490 3.231 4.381 1.00 91.44 146 GLU A CA 1
ATOM 1136 C C . GLU A 1 146 ? -9.225 1.990 3.516 1.00 91.44 146 GLU A C 1
ATOM 1138 O O . GLU A 1 146 ? -8.305 1.977 2.700 1.00 91.44 146 GLU A O 1
ATOM 1143 N N . GLY A 1 147 ? -10.071 0.963 3.642 1.00 92.69 147 GLY A N 1
ATOM 1144 C CA . GLY A 1 147 ? -9.999 -0.240 2.817 1.00 92.69 147 GLY A CA 1
ATOM 1145 C C . GLY A 1 147 ? -10.146 0.050 1.318 1.00 92.69 147 GLY A C 1
ATOM 1146 O O . GLY A 1 147 ? -9.377 -0.467 0.505 1.00 92.69 147 GLY A O 1
ATOM 1147 N N . LEU A 1 148 ? -11.099 0.911 0.949 1.00 93.81 148 LEU A N 1
ATOM 1148 C CA . LEU A 1 148 ? -11.333 1.311 -0.442 1.00 93.81 148 LEU A CA 1
ATOM 1149 C C . LEU A 1 148 ? -10.154 2.113 -0.996 1.00 93.81 148 LEU A C 1
ATOM 1151 O O . LEU A 1 148 ? -9.795 1.930 -2.158 1.00 93.81 148 LEU A O 1
ATOM 1155 N N . PHE A 1 149 ? -9.531 2.951 -0.161 1.00 94.25 149 PHE A N 1
ATOM 1156 C CA . PHE A 1 149 ? -8.307 3.663 -0.525 1.00 94.25 149 PHE A CA 1
ATOM 1157 C C . PHE A 1 149 ? -7.198 2.684 -0.913 1.00 94.25 149 PHE A C 1
ATOM 1159 O O . PHE A 1 149 ? -6.597 2.835 -1.975 1.00 94.25 149 PHE A O 1
ATOM 1166 N N . LEU A 1 150 ? -6.967 1.644 -0.101 1.00 94.38 150 LEU A N 1
ATOM 1167 C CA . LEU A 1 150 ? -5.937 0.649 -0.396 1.00 94.38 150 LEU A CA 1
ATOM 1168 C C . LEU A 1 150 ? -6.211 -0.081 -1.718 1.00 94.38 150 LEU A C 1
ATOM 1170 O O . LEU A 1 150 ? -5.296 -0.258 -2.517 1.00 94.38 150 LEU A O 1
ATOM 1174 N N . LEU A 1 151 ? -7.465 -0.460 -1.989 1.00 94.62 151 LEU A N 1
ATOM 1175 C CA . LEU A 1 151 ? -7.829 -1.090 -3.264 1.00 94.62 151 LEU A CA 1
ATOM 1176 C C . LEU A 1 151 ? -7.617 -0.156 -4.461 1.00 94.62 151 LEU A C 1
ATOM 1178 O O . LEU A 1 151 ? -7.071 -0.586 -5.479 1.00 94.62 151 LEU A O 1
ATOM 1182 N N . ALA A 1 152 ? -8.014 1.113 -4.341 1.00 95.12 152 ALA A N 1
ATOM 1183 C CA . ALA A 1 152 ? -7.786 2.114 -5.379 1.00 95.12 152 ALA A CA 1
ATOM 1184 C C . ALA A 1 152 ? -6.285 2.334 -5.627 1.00 95.12 152 ALA A C 1
ATOM 1186 O O . ALA A 1 152 ? -5.857 2.400 -6.780 1.00 95.12 152 ALA A O 1
ATOM 1187 N N . LEU A 1 153 ? -5.475 2.366 -4.563 1.00 95.69 153 LEU A N 1
ATOM 1188 C CA . LEU A 1 153 ? -4.021 2.482 -4.647 1.00 95.69 153 LEU A CA 1
ATOM 1189 C C . LEU A 1 153 ? -3.416 1.284 -5.386 1.00 95.69 153 LEU A C 1
ATOM 1191 O O . LEU A 1 153 ? -2.668 1.480 -6.340 1.00 95.69 153 LEU A O 1
ATOM 1195 N N . CYS A 1 154 ? -3.785 0.054 -5.015 1.00 94.69 154 CYS A N 1
ATOM 1196 C CA . CYS A 1 154 ? -3.336 -1.162 -5.698 1.00 94.69 154 CYS A CA 1
ATOM 1197 C C . CYS A 1 154 ? -3.698 -1.155 -7.190 1.00 94.69 154 CYS A C 1
ATOM 1199 O O . CYS A 1 154 ? -2.877 -1.523 -8.029 1.00 94.69 154 CYS A O 1
ATOM 1201 N N . PHE A 1 155 ? -4.912 -0.716 -7.530 1.00 93.31 155 PHE A N 1
ATOM 1202 C CA . PHE A 1 155 ? -5.363 -0.623 -8.915 1.00 93.31 155 PHE A CA 1
ATOM 1203 C C . PHE A 1 155 ? -4.543 0.392 -9.721 1.00 93.31 155 PHE A C 1
ATOM 1205 O O . PHE A 1 155 ? -4.076 0.072 -10.813 1.00 93.31 155 PHE A O 1
ATOM 1212 N N . VAL A 1 156 ? -4.303 1.587 -9.174 1.00 95.50 156 VAL A N 1
ATOM 1213 C CA . VAL A 1 156 ? -3.454 2.595 -9.825 1.00 95.50 156 VAL A CA 1
ATOM 1214 C C . VAL A 1 156 ? -2.017 2.094 -9.952 1.00 95.50 156 VAL A C 1
ATOM 1216 O O . VAL A 1 156 ? -1.431 2.235 -11.017 1.00 95.50 156 VAL A O 1
ATOM 1219 N N . MET A 1 157 ? -1.461 1.427 -8.937 1.00 95.31 157 MET A N 1
ATOM 1220 C CA . MET A 1 157 ? -0.115 0.845 -9.023 1.00 95.31 157 MET A CA 1
ATOM 1221 C C . MET A 1 157 ? -0.015 -0.196 -10.141 1.00 95.31 157 MET A C 1
ATOM 1223 O O . MET A 1 157 ? 0.953 -0.203 -10.898 1.00 95.31 157 MET A O 1
ATOM 1227 N N . PHE A 1 158 ? -1.033 -1.042 -10.295 1.00 92.19 158 PHE A N 1
ATOM 1228 C CA . PHE A 1 158 ? -1.092 -2.006 -11.389 1.00 92.19 158 PHE A CA 1
ATOM 1229 C C . PHE A 1 158 ? -1.157 -1.324 -12.764 1.00 92.19 158 PHE A C 1
ATOM 1231 O O . PHE A 1 158 ? -0.416 -1.698 -13.675 1.00 92.19 158 PHE A O 1
ATOM 1238 N N . LEU A 1 159 ? -1.997 -0.294 -12.913 1.00 92.44 159 LEU A N 1
ATOM 1239 C CA . LEU A 1 159 ? -2.068 0.489 -14.149 1.00 92.44 159 LEU A CA 1
ATOM 1240 C C . LEU A 1 159 ? -0.743 1.186 -14.464 1.00 92.44 159 LEU A C 1
ATOM 1242 O O . LEU A 1 159 ? -0.360 1.239 -15.630 1.00 92.44 159 LEU A O 1
ATOM 1246 N N . TRP A 1 160 ? -0.034 1.677 -13.444 1.00 94.25 160 TRP A N 1
ATOM 1247 C CA . TRP A 1 160 ? 1.272 2.308 -13.617 1.00 94.25 160 TRP A CA 1
ATOM 1248 C C . TRP A 1 160 ? 2.275 1.337 -14.241 1.00 94.25 160 TRP A C 1
ATOM 1250 O O . TRP A 1 160 ? 2.906 1.670 -15.240 1.00 94.25 160 TRP A O 1
ATOM 1260 N N . ILE A 1 161 ? 2.361 0.114 -13.703 1.00 92.00 161 ILE A N 1
ATOM 1261 C CA . ILE A 1 161 ? 3.234 -0.941 -14.235 1.00 92.00 161 ILE A CA 1
ATOM 1262 C C . ILE A 1 161 ? 2.867 -1.257 -15.692 1.00 92.00 161 ILE A C 1
ATOM 1264 O O . ILE A 1 161 ? 3.751 -1.330 -16.539 1.00 92.00 161 ILE A O 1
ATOM 1268 N N . CYS A 1 162 ? 1.574 -1.413 -16.000 1.00 89.75 162 CYS A N 1
ATOM 1269 C CA . CYS A 1 162 ? 1.125 -1.727 -17.360 1.00 89.75 162 CYS A CA 1
ATOM 1270 C C . CYS A 1 162 ? 1.505 -0.629 -18.360 1.00 89.75 162 CYS A C 1
ATOM 1272 O O . CYS A 1 162 ? 2.021 -0.927 -19.432 1.00 89.75 162 CYS A O 1
ATOM 1274 N N . ILE A 1 163 ? 1.273 0.634 -17.995 1.00 90.50 163 ILE A N 1
ATOM 1275 C CA . ILE A 1 163 ? 1.584 1.787 -18.843 1.00 90.50 163 ILE A CA 1
ATOM 1276 C C . ILE A 1 163 ? 3.090 1.865 -19.094 1.00 90.50 163 ILE A C 1
ATOM 1278 O O . ILE A 1 163 ? 3.511 1.965 -20.240 1.00 90.50 163 ILE A O 1
ATOM 1282 N N . GLU A 1 164 ? 3.920 1.777 -18.055 1.00 90.75 164 GLU A N 1
ATOM 1283 C CA . GLU A 1 164 ? 5.373 1.850 -18.237 1.00 90.75 164 GLU A CA 1
ATOM 1284 C C . GLU A 1 164 ? 5.928 0.676 -19.044 1.00 90.75 164 GLU A C 1
ATOM 1286 O O . GLU A 1 164 ? 6.849 0.864 -19.840 1.00 90.75 164 GLU A O 1
ATOM 1291 N N . HIS A 1 165 ? 5.357 -0.518 -18.886 1.00 87.94 165 HIS A N 1
ATOM 1292 C CA . HIS A 1 165 ? 5.720 -1.675 -19.698 1.00 87.94 165 HIS A CA 1
ATOM 1293 C C . HIS A 1 165 ? 5.382 -1.464 -21.179 1.00 87.94 165 HIS A C 1
ATOM 1295 O O . HIS A 1 165 ? 6.230 -1.708 -22.037 1.00 87.94 165 HIS A O 1
ATOM 1301 N N . GLU A 1 166 ? 4.186 -0.947 -21.484 1.00 87.31 166 GLU A N 1
ATOM 1302 C CA . GLU A 1 166 ? 3.783 -0.581 -22.851 1.00 87.31 166 GLU A CA 1
ATOM 1303 C C . GLU A 1 166 ? 4.720 0.484 -23.449 1.00 87.31 166 GLU A C 1
ATOM 1305 O O . GLU A 1 166 ? 5.184 0.328 -24.579 1.00 87.31 166 GLU A O 1
ATOM 1310 N N . LEU A 1 167 ? 5.062 1.530 -22.684 1.00 87.62 167 LEU A N 1
ATOM 1311 C CA . LEU A 1 167 ? 5.987 2.584 -23.127 1.00 87.62 167 LEU A CA 1
ATOM 1312 C C . LEU A 1 167 ? 7.412 2.073 -23.363 1.00 87.62 167 LEU A C 1
ATOM 1314 O O . LEU A 1 167 ? 8.144 2.645 -24.167 1.00 87.62 167 LEU A O 1
ATOM 1318 N N . SER A 1 168 ? 7.813 1.009 -22.672 1.00 83.56 168 SER A N 1
ATOM 1319 C CA . SER A 1 168 ? 9.151 0.430 -22.808 1.00 83.56 168 SER A CA 1
ATOM 1320 C C . SER A 1 168 ? 9.330 -0.359 -24.106 1.00 83.56 168 SER A C 1
ATOM 1322 O O . SER A 1 168 ? 10.456 -0.701 -24.458 1.00 83.56 168 SER A O 1
ATOM 1324 N N . GLY A 1 169 ? 8.239 -0.662 -24.823 1.00 78.56 169 GLY A N 1
ATOM 1325 C CA . GLY A 1 169 ? 8.280 -1.412 -26.080 1.00 78.56 169 GLY A CA 1
ATOM 1326 C C . GLY A 1 169 ? 8.754 -2.860 -25.919 1.00 78.56 169 GLY A C 1
ATOM 1327 O O . GLY A 1 169 ? 9.182 -3.482 -26.891 1.00 78.56 169 GLY A O 1
ATOM 1328 N N . SER A 1 170 ? 8.709 -3.404 -24.698 1.00 76.38 170 SER A N 1
ATOM 1329 C CA . SER A 1 170 ? 9.142 -4.772 -24.422 1.00 76.38 170 SER A CA 1
ATOM 1330 C C . SER A 1 170 ? 8.190 -5.771 -25.081 1.00 76.38 170 SER A C 1
ATOM 1332 O O . SER A 1 170 ? 6.986 -5.766 -24.830 1.00 76.38 170 SER A O 1
ATOM 1334 N N . GLY A 1 171 ? 8.732 -6.654 -25.924 1.00 70.06 171 GLY A N 1
ATOM 1335 C CA . GLY A 1 171 ? 7.955 -7.696 -26.607 1.00 70.06 171 GLY A CA 1
ATOM 1336 C C . GLY A 1 171 ? 7.508 -8.846 -25.694 1.00 70.06 171 GLY A C 1
ATOM 1337 O O . GLY A 1 171 ? 6.731 -9.699 -26.122 1.00 70.06 171 GLY A O 1
ATOM 1338 N N . GLN A 1 172 ? 7.994 -8.895 -24.449 1.00 76.75 172 GLN A N 1
ATOM 1339 C CA . GLN A 1 172 ? 7.588 -9.903 -23.470 1.00 76.75 172 GLN A CA 1
ATOM 1340 C C . GLN A 1 172 ? 6.258 -9.525 -22.817 1.00 76.75 172 GLN A C 1
ATOM 1342 O O . GLN A 1 172 ? 6.017 -8.369 -22.471 1.00 76.75 172 GLN A O 1
ATOM 1347 N N . ARG A 1 173 ? 5.390 -10.517 -22.601 1.00 78.31 173 ARG A N 1
ATOM 1348 C CA . ARG A 1 173 ? 4.148 -10.310 -21.852 1.00 78.31 173 ARG A CA 1
ATOM 1349 C C . ARG A 1 173 ? 4.456 -10.227 -20.360 1.00 78.31 173 ARG A C 1
ATOM 1351 O O . ARG A 1 173 ? 5.230 -11.026 -19.841 1.00 78.31 173 ARG A O 1
ATOM 1358 N N . LEU A 1 174 ? 3.775 -9.320 -19.658 1.00 75.50 174 LEU A N 1
ATOM 1359 C CA . LEU A 1 174 ? 3.927 -9.098 -18.212 1.00 75.50 174 LEU A CA 1
ATOM 1360 C C . LEU A 1 174 ? 3.789 -10.384 -17.375 1.00 75.50 174 LEU A C 1
ATOM 1362 O O . LEU A 1 174 ? 4.449 -10.551 -16.354 1.00 75.50 174 LEU A O 1
ATOM 1366 N N . GLN A 1 175 ? 2.913 -11.286 -17.817 1.00 72.38 175 GLN A N 1
ATOM 1367 C CA . GLN A 1 175 ? 2.598 -12.557 -17.159 1.00 72.38 175 GLN A CA 1
ATOM 1368 C C . GLN A 1 175 ? 3.759 -13.568 -17.185 1.00 72.38 175 GLN A C 1
ATOM 1370 O O . GLN A 1 175 ? 3.866 -14.397 -16.284 1.00 72.38 175 GLN A O 1
ATOM 1375 N N . ASP A 1 176 ? 4.626 -13.482 -18.200 1.00 75.31 176 ASP A N 1
ATOM 1376 C CA . ASP A 1 176 ? 5.739 -14.413 -18.410 1.00 75.31 176 ASP A CA 1
ATOM 1377 C C . ASP A 1 176 ? 7.000 -13.953 -17.652 1.00 75.31 176 ASP A C 1
ATOM 1379 O O . ASP A 1 176 ? 7.994 -14.674 -17.574 1.00 75.31 176 ASP A O 1
ATOM 1383 N N . MET A 1 177 ? 6.967 -12.750 -17.068 1.00 80.00 177 MET A N 1
ATOM 1384 C CA . MET A 1 177 ? 8.076 -12.188 -16.307 1.00 80.00 177 MET A CA 1
ATOM 1385 C C . MET A 1 177 ? 8.113 -12.722 -14.876 1.00 80.00 177 MET A C 1
ATOM 1387 O O . MET A 1 177 ? 7.091 -12.865 -14.202 1.00 80.00 177 MET A O 1
ATOM 1391 N N . THR A 1 178 ? 9.323 -12.945 -14.370 1.00 83.94 178 THR A N 1
ATOM 1392 C CA . THR A 1 178 ? 9.566 -13.416 -13.002 1.00 83.94 178 THR A CA 1
ATOM 1393 C C . THR A 1 178 ? 10.483 -12.470 -12.236 1.00 83.94 178 THR A C 1
ATOM 1395 O O . THR A 1 178 ? 11.418 -11.893 -12.799 1.00 83.94 178 THR A O 1
ATOM 1398 N N . PHE A 1 179 ? 10.272 -12.376 -10.925 1.00 80.12 179 PHE A N 1
ATOM 1399 C CA . PHE A 1 179 ? 11.217 -11.776 -9.990 1.00 80.12 179 PHE A CA 1
ATOM 1400 C C . PHE A 1 179 ? 12.433 -12.696 -9.827 1.00 80.12 179 PHE A C 1
ATOM 1402 O O . PHE A 1 179 ? 12.457 -13.582 -8.977 1.00 80.12 179 PHE A O 1
ATOM 1409 N N . GLY A 1 180 ? 13.446 -12.491 -10.663 1.00 69.50 180 GLY A N 1
ATOM 1410 C CA . GLY A 1 180 ? 14.704 -13.231 -10.629 1.00 69.50 180 GLY A CA 1
ATOM 1411 C C . GLY A 1 180 ? 15.897 -12.316 -10.898 1.00 69.50 180 GLY A C 1
ATOM 1412 O O . GLY A 1 180 ? 15.699 -11.170 -11.321 1.00 69.50 180 GLY A O 1
ATOM 1413 N N . PRO A 1 181 ? 17.131 -12.791 -10.644 1.00 60.81 181 PRO A N 1
ATOM 1414 C CA . PRO A 1 181 ? 18.323 -12.086 -11.088 1.00 60.81 181 PRO A CA 1
ATOM 1415 C C . PRO A 1 181 ? 18.202 -11.877 -12.596 1.00 60.81 181 PRO A C 1
ATOM 1417 O O . PRO A 1 181 ? 18.032 -12.835 -13.349 1.00 60.81 181 PRO A O 1
ATOM 1420 N N . GLN A 1 182 ? 18.206 -10.614 -13.021 1.00 56.75 182 GLN A N 1
ATOM 1421 C CA . GLN A 1 182 ? 18.196 -10.307 -14.441 1.00 56.75 182 GLN A CA 1
ATOM 1422 C C . GLN A 1 182 ? 19.460 -10.921 -15.038 1.00 56.75 182 GLN A C 1
ATOM 1424 O O . GLN A 1 182 ? 20.563 -10.636 -14.572 1.00 56.75 182 GLN A O 1
ATOM 1429 N N . THR A 1 183 ? 19.306 -11.787 -16.037 1.00 45.50 183 THR A N 1
ATOM 1430 C CA . THR A 1 183 ? 20.413 -12.209 -16.892 1.00 45.50 183 THR A CA 1
ATOM 1431 C C . THR A 1 183 ? 20.822 -11.001 -17.721 1.00 45.50 183 THR A C 1
ATOM 1433 O O . THR A 1 183 ? 20.417 -10.855 -18.872 1.00 45.50 183 THR A O 1
ATOM 1436 N N . THR A 1 184 ? 21.567 -10.080 -17.118 1.00 47.25 184 THR A N 1
ATOM 1437 C CA . THR A 1 184 ? 22.313 -9.094 -17.881 1.00 47.25 184 THR A CA 1
ATOM 1438 C C . THR A 1 184 ? 23.375 -9.864 -18.666 1.00 47.25 184 THR A C 1
ATOM 1440 O O . THR A 1 184 ? 24.149 -10.613 -18.063 1.00 47.25 184 THR A O 1
ATOM 1443 N N . PRO A 1 185 ? 23.423 -9.752 -20.006 1.00 42.66 185 PRO A N 1
ATOM 1444 C CA . PRO A 1 185 ? 24.569 -10.253 -20.740 1.00 42.66 185 PRO A CA 1
ATOM 1445 C C . PRO A 1 185 ? 25.822 -9.565 -20.192 1.00 42.66 185 PRO A C 1
ATOM 1447 O O . PRO A 1 185 ? 25.849 -8.361 -19.936 1.00 42.66 185 PRO A O 1
ATOM 1450 N N . SER A 1 186 ? 26.837 -10.385 -19.961 1.00 41.38 186 SER A N 1
ATOM 1451 C CA . SER A 1 186 ? 28.148 -10.100 -19.390 1.00 41.38 186 SER A CA 1
ATOM 1452 C C . SER A 1 186 ? 29.002 -9.167 -20.264 1.00 41.38 186 SER A C 1
ATOM 1454 O O . SER A 1 186 ? 30.075 -9.543 -20.726 1.00 41.38 186 SER A O 1
ATOM 1456 N N . SER A 1 187 ? 28.530 -7.942 -20.489 1.00 43.41 187 SER A N 1
ATOM 1457 C CA . SER A 1 187 ? 29.273 -6.840 -21.109 1.00 43.41 187 SER A CA 1
ATOM 1458 C C . SER A 1 187 ? 28.661 -5.509 -20.655 1.00 43.41 187 SER A C 1
ATOM 1460 O O . SER A 1 187 ? 27.851 -4.899 -21.354 1.00 43.41 187 SER A O 1
ATOM 1462 N N . ALA A 1 188 ? 28.976 -5.101 -19.424 1.00 51.41 188 ALA A N 1
ATOM 1463 C CA . ALA A 1 188 ? 28.412 -3.918 -18.782 1.00 51.41 188 ALA A CA 1
ATOM 1464 C C . ALA A 1 188 ? 28.929 -2.621 -19.430 1.00 51.41 188 ALA A C 1
ATOM 1466 O O . ALA A 1 188 ? 29.947 -2.067 -19.023 1.00 51.41 188 ALA A O 1
ATOM 1467 N N . LEU A 1 189 ? 28.200 -2.116 -20.426 1.00 59.41 189 LEU A N 1
ATOM 1468 C CA . LEU A 1 189 ? 28.179 -0.679 -20.696 1.00 59.41 189 LEU A CA 1
ATOM 1469 C C . LEU A 1 189 ? 27.573 0.029 -19.468 1.00 59.41 189 LEU A C 1
ATOM 1471 O O . LEU A 1 189 ? 26.618 -0.496 -18.883 1.00 59.41 189 LEU A O 1
ATOM 1475 N N . PRO A 1 190 ? 28.099 1.194 -19.051 1.00 65.50 190 PRO A N 1
ATOM 1476 C CA . PRO A 1 190 ? 27.506 1.960 -17.963 1.00 65.50 190 PRO A CA 1
ATOM 1477 C C . PRO A 1 190 ? 26.049 2.296 -18.308 1.00 65.50 190 PRO A C 1
ATOM 1479 O O . PRO A 1 190 ? 25.749 2.785 -19.397 1.00 65.50 190 PRO A O 1
ATOM 1482 N N . TYR A 1 191 ? 25.127 2.003 -17.388 1.00 72.88 191 TYR A N 1
ATOM 1483 C CA . TYR A 1 191 ? 23.724 2.376 -17.551 1.00 72.88 191 TYR A CA 1
ATOM 1484 C C . TYR A 1 191 ? 23.615 3.905 -17.583 1.00 72.88 191 TYR A C 1
ATOM 1486 O O . TYR A 1 191 ? 23.919 4.574 -16.595 1.00 72.88 191 TYR A O 1
ATOM 1494 N N . HIS A 1 192 ? 23.188 4.459 -18.716 1.00 78.88 192 HIS A N 1
ATOM 1495 C CA . HIS A 1 192 ? 22.970 5.894 -18.860 1.00 78.88 192 HIS A CA 1
ATOM 1496 C C . HIS A 1 192 ? 21.570 6.261 -18.363 1.00 78.88 192 HIS A C 1
ATOM 1498 O O . HIS A 1 192 ? 20.574 5.778 -18.901 1.00 78.88 192 HIS A O 1
ATOM 1504 N N . ILE A 1 193 ? 21.510 7.137 -17.357 1.00 82.44 193 ILE A N 1
ATOM 1505 C CA . ILE A 1 193 ? 20.255 7.658 -16.803 1.00 82.44 193 ILE A CA 1
ATOM 1506 C C . ILE A 1 193 ? 19.533 8.477 -17.875 1.00 82.44 193 ILE A C 1
ATOM 1508 O O . ILE A 1 193 ? 20.112 9.392 -18.464 1.00 82.44 193 ILE A O 1
ATOM 1512 N N . LYS A 1 194 ? 18.258 8.163 -18.109 1.00 87.75 194 LYS A N 1
ATOM 1513 C CA . LYS A 1 194 ? 17.389 8.893 -19.043 1.00 87.75 194 LYS A CA 1
ATOM 1514 C C . LYS A 1 194 ? 16.413 9.790 -18.281 1.00 87.75 194 LYS A C 1
ATOM 1516 O O . LYS A 1 194 ? 16.104 9.543 -17.118 1.00 87.75 194 LYS A O 1
ATOM 1521 N N . LEU A 1 195 ? 15.847 10.796 -18.954 1.00 88.88 195 LEU A N 1
ATOM 1522 C CA . LEU A 1 195 ? 14.764 11.618 -18.380 1.00 88.88 195 LEU A CA 1
ATOM 1523 C C . LEU A 1 195 ? 13.547 10.773 -17.967 1.00 88.88 195 LEU A C 1
ATOM 1525 O O . LEU A 1 195 ? 12.867 11.083 -16.990 1.00 88.88 195 LEU A O 1
ATOM 1529 N N . ASP A 1 196 ? 13.318 9.659 -18.660 1.00 88.00 196 ASP A N 1
ATOM 1530 C CA . ASP A 1 196 ? 12.284 8.690 -18.309 1.00 88.00 196 ASP A CA 1
ATOM 1531 C C . ASP A 1 196 ? 12.488 8.035 -16.939 1.00 88.00 196 ASP A C 1
ATOM 1533 O O . ASP A 1 196 ? 11.502 7.639 -16.315 1.00 88.00 196 ASP A O 1
ATOM 1537 N N . ASP A 1 197 ? 13.731 7.928 -16.463 1.00 89.38 197 ASP A N 1
ATOM 1538 C CA . ASP A 1 197 ? 14.046 7.389 -15.137 1.00 89.38 197 ASP A CA 1
ATOM 1539 C C . ASP A 1 197 ? 13.721 8.415 -14.050 1.00 89.38 197 ASP A C 1
ATOM 1541 O O . ASP A 1 197 ? 13.143 8.066 -13.021 1.00 89.38 197 ASP A O 1
ATOM 1545 N N . VAL A 1 198 ? 13.994 9.699 -14.318 1.00 91.12 198 VAL A N 1
ATOM 1546 C CA . VAL A 1 198 ? 13.626 10.824 -13.439 1.00 91.12 198 VAL A CA 1
ATOM 1547 C C . VAL A 1 198 ? 12.113 10.892 -13.267 1.00 91.12 198 VAL A C 1
ATOM 1549 O O . VAL A 1 198 ? 11.617 11.007 -12.147 1.00 91.12 198 VAL A O 1
ATOM 1552 N N . ARG A 1 199 ? 11.360 10.736 -14.361 1.00 92.56 199 ARG A N 1
ATOM 1553 C CA . ARG A 1 199 ? 9.893 10.689 -14.321 1.00 92.56 199 ARG A CA 1
ATOM 1554 C C . ARG A 1 199 ? 9.384 9.537 -13.447 1.00 92.56 199 ARG A C 1
ATOM 1556 O O . ARG A 1 199 ? 8.483 9.742 -12.638 1.00 92.56 199 ARG A O 1
ATOM 1563 N N . LYS A 1 200 ? 9.961 8.337 -13.573 1.00 91.81 200 LYS A N 1
ATOM 1564 C CA . LYS A 1 200 ? 9.586 7.163 -12.760 1.00 91.81 200 LYS A CA 1
ATOM 1565 C C . LYS A 1 200 ? 9.913 7.360 -11.278 1.00 91.81 200 LYS A C 1
ATOM 1567 O O . LYS A 1 200 ? 9.076 7.048 -10.434 1.00 91.81 200 LYS A O 1
ATOM 1572 N N . ALA A 1 201 ? 11.092 7.901 -10.966 1.00 92.38 201 ALA A N 1
ATOM 1573 C CA . ALA A 1 201 ? 11.496 8.219 -9.598 1.00 92.38 201 ALA A CA 1
ATOM 1574 C C . ALA A 1 201 ? 10.567 9.265 -8.960 1.00 92.38 201 ALA A C 1
ATOM 1576 O O . ALA A 1 201 ? 10.124 9.087 -7.826 1.00 92.38 201 ALA A O 1
ATOM 1577 N N . PHE A 1 202 ? 10.190 10.302 -9.713 1.00 92.56 202 PHE A N 1
ATOM 1578 C CA . PHE A 1 202 ? 9.208 11.292 -9.275 1.00 92.56 202 PHE A CA 1
ATOM 1579 C C . PHE A 1 202 ? 7.851 10.657 -8.944 1.00 92.56 202 PHE A C 1
ATOM 1581 O O . PHE A 1 202 ? 7.321 10.880 -7.856 1.00 92.56 202 PHE A O 1
ATOM 1588 N N . PHE A 1 203 ? 7.300 9.832 -9.845 1.00 93.75 203 PHE A N 1
ATOM 1589 C CA . PHE A 1 203 ? 6.029 9.143 -9.594 1.00 93.75 203 PHE A CA 1
ATOM 1590 C C . PHE A 1 203 ? 6.103 8.224 -8.375 1.00 93.75 203 PHE A C 1
ATOM 1592 O O . PHE A 1 203 ? 5.155 8.175 -7.597 1.00 93.75 203 PHE A O 1
ATOM 1599 N N . PHE A 1 204 ? 7.227 7.539 -8.166 1.00 93.88 204 PHE A N 1
ATOM 1600 C CA . PHE A 1 204 ? 7.417 6.715 -6.978 1.00 93.88 204 PHE A CA 1
ATOM 1601 C C . PHE A 1 204 ? 7.349 7.532 -5.682 1.00 93.88 204 PHE A C 1
ATOM 1603 O O . PHE A 1 204 ? 6.571 7.188 -4.793 1.00 93.88 204 PHE A O 1
ATOM 1610 N N . ILE A 1 205 ? 8.096 8.639 -5.594 1.00 92.62 205 ILE A N 1
ATOM 1611 C CA . ILE A 1 205 ? 8.058 9.542 -4.431 1.00 92.62 205 ILE A CA 1
ATOM 1612 C C . ILE A 1 205 ? 6.639 10.085 -4.232 1.00 92.62 205 ILE A C 1
ATOM 1614 O O . ILE A 1 205 ? 6.112 10.060 -3.120 1.00 92.62 205 ILE A O 1
ATOM 1618 N N . PHE A 1 206 ? 5.983 10.509 -5.314 1.00 92.56 206 PHE A N 1
ATOM 1619 C CA . PHE A 1 206 ? 4.599 10.972 -5.278 1.00 92.56 206 PHE A CA 1
ATOM 1620 C C . PHE A 1 206 ? 3.656 9.915 -4.684 1.00 92.56 206 PHE A C 1
ATOM 1622 O O . PHE A 1 206 ? 2.902 10.213 -3.759 1.00 92.56 206 PHE A O 1
ATOM 1629 N N . PHE A 1 207 ? 3.725 8.663 -5.145 1.00 94.19 207 PHE A N 1
ATOM 1630 C CA . PHE A 1 207 ? 2.880 7.591 -4.621 1.00 94.19 207 PHE A CA 1
ATOM 1631 C C . PHE A 1 207 ? 3.222 7.195 -3.186 1.00 94.19 207 PHE A C 1
ATOM 1633 O O . PHE A 1 207 ? 2.310 6.852 -2.434 1.00 94.19 207 PHE A O 1
ATOM 1640 N N . MET A 1 208 ? 4.485 7.306 -2.771 1.00 92.12 208 MET A N 1
ATOM 1641 C CA . MET A 1 208 ? 4.868 7.150 -1.368 1.00 92.12 208 MET A CA 1
ATOM 1642 C C . MET A 1 208 ? 4.139 8.180 -0.493 1.00 92.12 208 MET A C 1
ATOM 1644 O O . MET A 1 208 ? 3.504 7.794 0.489 1.00 92.12 208 MET A O 1
ATOM 1648 N N . PHE A 1 209 ? 4.097 9.455 -0.890 1.00 89.56 209 PHE A N 1
ATOM 1649 C CA . PHE A 1 209 ? 3.318 10.471 -0.169 1.00 89.56 209 PHE A CA 1
ATOM 1650 C C . PHE A 1 209 ? 1.812 10.254 -0.233 1.00 89.56 209 PHE A C 1
ATOM 1652 O O . PHE A 1 209 ? 1.144 10.390 0.789 1.00 89.56 209 PHE A O 1
ATOM 1659 N N . VAL A 1 210 ? 1.265 9.889 -1.394 1.00 91.19 210 VAL A N 1
ATOM 1660 C CA . VAL A 1 210 ? -0.166 9.569 -1.511 1.00 91.19 210 VAL A CA 1
ATOM 1661 C C . VAL A 1 210 ? -0.527 8.411 -0.585 1.00 91.19 210 VAL A C 1
ATOM 1663 O O . VAL A 1 210 ? -1.550 8.469 0.084 1.00 91.19 210 VAL A O 1
ATOM 1666 N N . SER A 1 211 ? 0.319 7.385 -0.487 1.00 90.69 211 SER A N 1
ATOM 1667 C CA . SER A 1 211 ? 0.094 6.249 0.411 1.00 90.69 211 SER A CA 1
ATOM 1668 C C . SER A 1 211 ? 0.198 6.627 1.893 1.00 90.69 211 SER A C 1
ATOM 1670 O O . SER A 1 211 ? -0.564 6.103 2.703 1.00 90.69 211 SER A O 1
ATOM 1672 N N . PHE A 1 212 ? 1.075 7.578 2.233 1.00 86.94 212 PHE A N 1
ATOM 1673 C CA . PHE A 1 212 ? 1.245 8.089 3.592 1.00 86.94 212 PHE A CA 1
ATOM 1674 C C . PHE A 1 212 ? 0.111 9.027 4.026 1.00 86.94 212 PHE A C 1
ATOM 1676 O O . PHE A 1 212 ? -0.346 8.954 5.157 1.00 86.94 212 PHE A O 1
ATOM 1683 N N . TYR A 1 213 ? -0.374 9.908 3.151 1.00 83.19 213 TYR A N 1
ATOM 1684 C CA . TYR A 1 213 ? -1.418 10.879 3.501 1.00 83.19 213 TYR A CA 1
ATOM 1685 C C . TYR A 1 213 ? -2.836 10.420 3.153 1.00 83.19 213 TYR A C 1
ATOM 1687 O O . TYR A 1 213 ? -3.801 10.951 3.698 1.00 83.19 213 TYR A O 1
ATOM 1695 N N . GLY A 1 214 ? -2.994 9.442 2.261 1.00 78.38 214 GLY A N 1
ATOM 1696 C CA . GLY A 1 214 ? -4.282 9.112 1.649 1.00 78.38 214 GLY A CA 1
ATOM 1697 C C . GLY A 1 214 ? -5.338 8.552 2.599 1.00 78.38 214 GLY A C 1
ATOM 1698 O O . GLY A 1 214 ? -6.527 8.702 2.337 1.00 78.38 214 GLY A O 1
ATOM 1699 N N . THR A 1 215 ? -4.948 7.975 3.737 1.00 69.50 215 THR A N 1
ATOM 1700 C CA . THR A 1 215 ? -5.902 7.558 4.780 1.00 69.50 215 THR A CA 1
ATOM 1701 C C . THR A 1 215 ? -6.274 8.689 5.747 1.00 69.50 215 THR A C 1
ATOM 1703 O O . THR A 1 215 ? -7.100 8.481 6.633 1.00 69.50 215 THR A O 1
ATOM 1706 N N . GLY A 1 216 ? -5.695 9.889 5.598 1.00 59.19 216 GLY A N 1
ATOM 1707 C CA . GLY A 1 216 ? -6.062 11.114 6.326 1.00 59.19 216 GLY A CA 1
ATOM 1708 C C . GLY A 1 216 ? -5.770 11.112 7.832 1.00 59.19 216 GLY A C 1
ATOM 1709 O O . GLY A 1 216 ? -5.921 12.140 8.484 1.00 59.19 216 GLY A O 1
ATOM 1710 N N . ASN A 1 217 ? -5.335 9.981 8.393 1.00 58.69 217 ASN A N 1
ATOM 1711 C CA . ASN A 1 217 ? -5.206 9.763 9.838 1.00 58.69 217 ASN A CA 1
ATOM 1712 C C . ASN A 1 217 ? -3.784 9.999 10.382 1.00 58.69 217 ASN A C 1
ATOM 1714 O O . ASN A 1 217 ? -3.519 9.810 11.563 1.00 58.69 217 ASN A O 1
ATOM 1718 N N . ILE A 1 218 ? -2.837 10.355 9.510 1.00 55.00 218 ILE A N 1
ATOM 1719 C CA . ILE A 1 218 ? -1.398 10.284 9.814 1.00 55.00 218 ILE A CA 1
ATOM 1720 C C . ILE A 1 218 ? -0.776 11.672 10.053 1.00 55.00 218 ILE A C 1
ATOM 1722 O O . ILE A 1 218 ? 0.272 11.773 10.685 1.00 55.00 218 ILE A O 1
ATOM 1726 N N . ALA A 1 219 ? -1.450 12.759 9.654 1.00 46.34 219 ALA A N 1
ATOM 1727 C CA . ALA A 1 219 ? -0.962 14.128 9.869 1.00 46.34 219 ALA A CA 1
ATOM 1728 C C . ALA A 1 219 ? -0.825 14.503 11.361 1.00 46.34 219 ALA A C 1
ATOM 1730 O O . ALA A 1 219 ? -0.067 15.402 11.709 1.00 46.34 219 ALA A O 1
ATOM 1731 N N . SER A 1 220 ? -1.507 13.785 12.261 1.00 53.22 220 SER A N 1
ATOM 1732 C CA . SER A 1 220 ? -1.182 13.788 13.686 1.00 53.22 220 SER A CA 1
ATOM 1733 C C . SER A 1 220 ? -1.409 12.390 14.260 1.00 53.22 220 SER A C 1
ATOM 1735 O O . SER A 1 220 ? -2.518 11.860 14.191 1.00 53.22 220 SER A O 1
ATOM 1737 N N . LEU A 1 221 ? -0.383 11.785 14.867 1.00 50.12 221 LEU A N 1
ATOM 1738 C CA . LEU A 1 221 ? -0.500 10.497 15.578 1.00 50.12 221 LEU A CA 1
ATOM 1739 C C . LEU A 1 221 ? -1.595 10.517 16.670 1.00 50.12 221 LEU A C 1
ATOM 1741 O O . LEU A 1 221 ? -2.074 9.470 17.093 1.00 50.12 221 LEU A O 1
ATOM 1745 N N . ASN A 1 222 ? -2.037 11.710 17.074 1.00 52.44 222 ASN A N 1
ATOM 1746 C CA . ASN A 1 222 ? -3.129 11.944 18.017 1.00 52.44 222 ASN A CA 1
ATOM 1747 C C . ASN A 1 222 ? -4.536 11.781 17.411 1.00 52.44 222 ASN A C 1
ATOM 1749 O O . ASN A 1 222 ? -5.511 11.786 18.156 1.00 52.44 222 ASN A O 1
ATOM 1753 N N . SER A 1 223 ? -4.669 11.658 16.085 1.00 58.62 223 SER A N 1
ATOM 1754 C CA . SER A 1 223 ? -5.973 11.530 15.413 1.00 58.62 223 SER A CA 1
ATOM 1755 C C . SER A 1 223 ? -6.484 10.091 15.293 1.00 58.62 223 SER A C 1
ATOM 1757 O O . SER A 1 223 ? -7.664 9.880 15.008 1.00 58.62 223 SER A O 1
ATOM 1759 N N . PHE A 1 224 ? -5.645 9.095 15.595 1.00 69.31 224 PHE A N 1
ATOM 1760 C CA . PHE A 1 224 ? -6.056 7.699 15.534 1.00 69.31 224 PHE A CA 1
ATOM 1761 C C . PHE A 1 224 ? -7.088 7.364 16.610 1.00 69.31 224 PHE A C 1
ATOM 1763 O O . PHE A 1 224 ? -6.833 7.436 17.812 1.00 69.31 224 PHE A O 1
ATOM 1770 N N . SER A 1 225 ? -8.261 6.922 16.163 1.00 74.19 225 SER A N 1
ATOM 1771 C CA . SER A 1 225 ? -9.300 6.445 17.069 1.00 74.19 225 SER A CA 1
ATOM 1772 C C . SER A 1 225 ? -8.966 5.056 17.620 1.00 74.19 225 SER A C 1
ATOM 1774 O O . SER A 1 225 ? -8.569 4.141 16.887 1.00 74.19 225 SER A O 1
ATOM 1776 N N . VAL A 1 226 ? -9.201 4.888 18.927 1.00 81.06 226 VAL A N 1
ATOM 1777 C CA . VAL A 1 226 ? -9.002 3.629 19.672 1.00 81.06 226 VAL A CA 1
ATOM 1778 C C . VAL A 1 226 ? -9.780 2.465 19.041 1.00 81.06 226 VAL A C 1
ATOM 1780 O O . VAL A 1 226 ? -9.394 1.304 19.143 1.00 81.06 226 VAL A O 1
ATOM 1783 N N . SER A 1 227 ? -10.846 2.779 18.311 1.00 82.69 227 SER A N 1
ATOM 1784 C CA . SER A 1 227 ? -11.715 1.820 17.639 1.00 82.69 227 SER A CA 1
ATOM 1785 C C . SER A 1 227 ? -11.037 1.019 16.528 1.00 82.69 227 SER A C 1
ATOM 1787 O O . SER A 1 227 ? -11.484 -0.087 16.237 1.00 82.69 227 SER A O 1
ATOM 1789 N N . SER A 1 228 ? -9.923 1.508 15.966 1.00 85.81 228 SER A N 1
ATOM 1790 C CA . SER A 1 228 ? -9.092 0.727 15.027 1.00 85.81 228 SER A CA 1
ATOM 1791 C C . SER A 1 228 ? -8.519 -0.540 15.665 1.00 85.81 228 SER A C 1
ATOM 1793 O O . SER A 1 228 ? -8.152 -1.478 14.963 1.00 85.81 228 SER A O 1
ATOM 1795 N N . PHE A 1 229 ? -8.403 -0.563 16.995 1.00 90.19 229 PHE A N 1
ATOM 1796 C CA . PHE A 1 229 ? -7.773 -1.653 17.736 1.00 90.19 229 PHE A CA 1
ATOM 1797 C C . PHE A 1 229 ? -8.779 -2.644 18.310 1.00 90.19 229 PHE A C 1
ATOM 1799 O O . PHE A 1 229 ? -8.357 -3.658 18.859 1.00 90.19 229 PHE A O 1
ATOM 1806 N N . TYR A 1 230 ? -10.084 -2.393 18.175 1.00 90.19 230 TYR A N 1
ATOM 1807 C CA . TYR A 1 230 ? -11.120 -3.186 18.833 1.00 90.19 230 TYR A CA 1
ATOM 1808 C C . TYR A 1 230 ? -11.120 -4.662 18.442 1.00 90.19 230 TYR A C 1
ATOM 1810 O O . TYR A 1 230 ? -11.392 -5.492 19.299 1.00 90.19 230 TYR A O 1
ATOM 1818 N N . CYS A 1 231 ? -10.708 -5.013 17.222 1.00 90.94 231 CYS A N 1
ATOM 1819 C CA . CYS A 1 231 ? -10.505 -6.411 16.825 1.00 90.94 231 CYS A CA 1
ATOM 1820 C C . CYS A 1 231 ? -9.432 -7.130 17.672 1.00 90.94 231 CYS A C 1
ATOM 1822 O O . CYS A 1 231 ? -9.475 -8.345 17.830 1.00 90.94 231 CYS A O 1
ATOM 1824 N N . PHE A 1 232 ? -8.476 -6.393 18.245 1.00 93.12 232 PHE A N 1
ATOM 1825 C CA . PHE A 1 232 ? -7.315 -6.929 18.965 1.00 93.12 232 PHE A CA 1
ATOM 1826 C C . PHE A 1 232 ? -7.394 -6.742 20.478 1.00 93.12 232 PHE A C 1
ATOM 1828 O O . PHE A 1 232 ? -6.946 -7.599 21.247 1.00 93.12 232 PHE A O 1
ATOM 1835 N N . MET A 1 233 ? -7.871 -5.578 20.913 1.00 91.44 233 MET A N 1
ATOM 1836 C CA . MET A 1 233 ? -7.883 -5.174 22.310 1.00 91.44 233 MET A CA 1
ATOM 1837 C C . MET A 1 233 ? -8.865 -4.028 22.555 1.00 91.44 233 MET A C 1
ATOM 1839 O O . MET A 1 233 ? -9.003 -3.113 21.748 1.00 91.44 233 MET A O 1
ATOM 1843 N N . THR A 1 234 ? -9.499 -4.049 23.723 1.00 88.94 234 THR A N 1
ATOM 1844 C CA . THR A 1 234 ? -10.343 -2.955 24.232 1.00 88.94 234 THR A CA 1
ATOM 1845 C C . THR A 1 234 ? -9.658 -2.155 25.336 1.00 88.94 234 THR A C 1
ATOM 1847 O O . THR A 1 234 ? -9.977 -0.989 25.548 1.00 88.94 234 THR A O 1
ATOM 1850 N N . VAL A 1 235 ? -8.687 -2.760 26.025 1.00 89.00 235 VAL A N 1
ATOM 1851 C CA . VAL A 1 235 ? -7.903 -2.115 27.083 1.00 89.00 235 VAL A CA 1
ATOM 1852 C C . VAL A 1 235 ? -6.749 -1.336 26.465 1.00 89.00 235 VAL A C 1
ATOM 1854 O O . VAL A 1 235 ? -6.004 -1.868 25.639 1.00 89.00 235 VAL A O 1
ATOM 1857 N N . PHE A 1 236 ? -6.573 -0.089 26.899 1.00 86.81 236 PHE A N 1
ATOM 1858 C CA . PHE A 1 236 ? -5.488 0.768 26.437 1.00 86.81 236 PHE A CA 1
ATOM 1859 C C . PHE A 1 236 ? -4.120 0.177 26.802 1.00 86.81 236 PHE A C 1
ATOM 1861 O O . PHE A 1 236 ? -3.782 0.019 27.976 1.00 86.81 236 PHE A O 1
ATOM 1868 N N . ARG A 1 237 ? -3.327 -0.150 25.778 1.00 89.94 237 ARG A N 1
ATOM 1869 C CA . ARG A 1 237 ? -1.937 -0.604 25.906 1.00 89.94 237 ARG A CA 1
ATOM 1870 C C . ARG A 1 237 ? -1.084 0.176 24.902 1.00 89.94 237 ARG A C 1
ATOM 1872 O O . ARG A 1 237 ? -1.017 -0.233 23.742 1.00 89.94 237 ARG A O 1
ATOM 1879 N N . PRO A 1 238 ? -0.437 1.282 25.315 1.00 85.69 238 PRO A N 1
ATOM 1880 C CA . PRO A 1 238 ? 0.102 2.285 24.394 1.00 85.69 238 PRO A CA 1
ATOM 1881 C C . PRO A 1 238 ? 1.120 1.704 23.410 1.00 85.69 238 PRO A C 1
ATOM 1883 O O . PRO A 1 238 ? 1.029 1.957 22.214 1.00 85.69 238 PRO A O 1
ATOM 1886 N N . PHE A 1 239 ? 2.034 0.855 23.882 1.00 89.69 239 PHE A N 1
ATOM 1887 C CA . PHE A 1 239 ? 3.066 0.260 23.029 1.00 89.69 239 PHE A CA 1
ATOM 1888 C C . PHE A 1 239 ? 2.507 -0.731 22.000 1.00 89.69 239 PHE A C 1
ATOM 1890 O O . PHE A 1 239 ? 2.921 -0.718 20.845 1.00 89.69 239 PHE A O 1
ATOM 1897 N N . LEU A 1 240 ? 1.537 -1.565 22.388 1.00 90.31 240 LEU A N 1
ATOM 1898 C CA . LEU A 1 240 ? 0.920 -2.522 21.463 1.00 90.31 240 LEU A CA 1
ATOM 1899 C C . LEU A 1 240 ? 0.022 -1.819 20.442 1.00 90.31 240 LEU A C 1
ATOM 1901 O O . LEU A 1 240 ? 0.054 -2.163 19.264 1.00 90.31 240 LEU A O 1
ATOM 1905 N N . MET A 1 241 ? -0.746 -0.817 20.876 1.00 89.31 241 MET A N 1
ATOM 1906 C CA . MET A 1 241 ? -1.553 0.009 19.976 1.00 89.31 241 MET A CA 1
ATOM 1907 C C . MET A 1 241 ? -0.666 0.760 18.979 1.00 89.31 241 MET A C 1
ATOM 1909 O O . MET A 1 241 ? -0.943 0.731 17.782 1.00 89.31 241 MET A O 1
ATOM 1913 N N . ALA A 1 242 ? 0.444 1.345 19.441 1.00 87.06 242 ALA A N 1
ATOM 1914 C CA . ALA A 1 242 ? 1.420 1.994 18.570 1.00 87.06 242 ALA A CA 1
ATOM 1915 C C . ALA A 1 242 ? 2.030 1.017 17.550 1.00 87.06 242 ALA A C 1
ATOM 1917 O O . ALA A 1 242 ? 2.157 1.370 16.382 1.00 87.06 242 ALA A O 1
ATOM 1918 N N . ALA A 1 243 ? 2.345 -0.221 17.947 1.00 90.19 243 ALA A N 1
ATOM 1919 C CA . ALA A 1 243 ? 2.869 -1.236 17.030 1.00 90.19 243 ALA A CA 1
ATOM 1920 C C . ALA A 1 243 ? 1.853 -1.633 15.939 1.00 90.19 243 ALA A C 1
ATOM 1922 O O . ALA A 1 243 ? 2.206 -1.687 14.762 1.00 90.19 243 ALA A O 1
ATOM 1923 N N . VAL A 1 244 ? 0.584 -1.864 16.299 1.00 91.25 244 VAL A N 1
ATOM 1924 C CA . VAL A 1 244 ? -0.483 -2.192 15.329 1.00 91.25 244 VAL A CA 1
ATOM 1925 C C . VAL A 1 244 ? -0.761 -1.014 14.388 1.00 91.25 244 VAL A C 1
ATOM 1927 O O . VAL A 1 244 ? -0.936 -1.203 13.184 1.00 91.25 244 VAL A O 1
ATOM 1930 N N . LEU A 1 245 ? -0.752 0.209 14.916 1.00 87.69 245 LEU A N 1
ATOM 1931 C CA . LEU A 1 245 ? -0.889 1.436 14.132 1.00 87.69 245 LEU A CA 1
ATOM 1932 C C . LEU A 1 245 ? 0.264 1.591 13.144 1.00 87.69 245 LEU A C 1
ATOM 1934 O O . LEU A 1 245 ? 0.034 1.877 11.973 1.00 87.69 245 LEU A O 1
ATOM 1938 N N . LEU A 1 246 ? 1.495 1.350 13.593 1.00 87.75 246 LEU A N 1
ATOM 1939 C CA . LEU A 1 246 ? 2.669 1.386 12.733 1.00 87.75 246 LEU A CA 1
ATOM 1940 C C . LEU A 1 246 ? 2.518 0.376 11.590 1.00 87.75 246 LEU A C 1
ATOM 1942 O O . LEU A 1 246 ? 2.675 0.762 10.437 1.00 87.75 246 LEU A O 1
ATOM 1946 N N . ILE A 1 247 ? 2.096 -0.865 11.862 1.00 90.38 247 ILE A N 1
ATOM 1947 C CA . ILE A 1 247 ? 1.799 -1.854 10.807 1.00 90.38 247 ILE A CA 1
ATOM 1948 C C . ILE A 1 247 ? 0.776 -1.303 9.802 1.00 90.38 247 ILE A C 1
ATOM 1950 O O . ILE A 1 247 ? 1.008 -1.378 8.595 1.00 90.38 247 ILE A O 1
ATOM 1954 N N . LYS A 1 248 ? -0.324 -0.703 10.277 1.00 90.25 248 LYS A N 1
ATOM 1955 C CA . LYS A 1 248 ? -1.359 -0.105 9.417 1.00 90.25 248 LYS A CA 1
ATOM 1956 C C . LYS A 1 248 ? -0.793 0.972 8.484 1.00 90.25 248 LYS A C 1
ATOM 1958 O O . LYS A 1 248 ? -1.150 0.997 7.309 1.00 90.25 248 LYS A O 1
ATOM 1963 N N . VAL A 1 249 ? 0.095 1.830 8.988 1.00 88.50 249 VAL A N 1
ATOM 1964 C CA . VAL A 1 249 ? 0.747 2.899 8.208 1.00 88.50 249 VAL A CA 1
ATOM 1965 C C . VAL A 1 249 ? 1.778 2.340 7.223 1.00 88.50 249 VAL A C 1
ATOM 1967 O O . VAL A 1 249 ? 1.904 2.845 6.110 1.00 88.50 249 VAL A O 1
ATOM 1970 N N . LEU A 1 250 ? 2.502 1.282 7.596 1.00 90.19 250 LEU A N 1
ATOM 1971 C CA . LEU A 1 250 ? 3.551 0.705 6.756 1.00 90.19 250 LEU A CA 1
ATOM 1972 C C . LEU A 1 250 ? 3.013 -0.115 5.568 1.00 90.19 250 LEU A C 1
ATOM 1974 O O . LEU A 1 250 ? 3.701 -0.220 4.553 1.00 90.19 250 LEU A O 1
ATOM 1978 N N . ILE A 1 251 ? 1.808 -0.692 5.658 1.00 93.88 251 ILE A N 1
ATOM 1979 C CA . ILE A 1 251 ? 1.253 -1.564 4.604 1.00 93.88 251 ILE A CA 1
ATOM 1980 C C . ILE A 1 251 ? 1.120 -0.852 3.238 1.00 93.88 251 ILE A C 1
ATOM 1982 O O . ILE A 1 251 ? 1.657 -1.380 2.260 1.00 93.88 251 ILE A O 1
ATOM 1986 N N . PRO A 1 252 ? 0.473 0.326 3.115 1.00 94.06 252 PRO A N 1
ATOM 1987 C CA . PRO A 1 252 ? 0.373 1.032 1.833 1.00 94.06 252 PRO A CA 1
ATOM 1988 C C . PRO A 1 252 ? 1.739 1.399 1.229 1.00 94.06 252 PRO A C 1
ATOM 1990 O O . PRO A 1 252 ? 1.942 1.236 0.025 1.00 94.06 252 PRO A O 1
ATOM 1993 N N . LEU A 1 253 ? 2.699 1.820 2.061 1.00 93.62 253 LEU A N 1
ATOM 1994 C CA . LEU A 1 253 ? 4.062 2.179 1.638 1.00 93.62 253 LEU A CA 1
ATOM 1995 C C . LEU A 1 253 ? 4.820 0.969 1.070 1.00 93.62 253 LEU A C 1
ATOM 1997 O O . LEU A 1 253 ? 5.492 1.046 0.036 1.00 93.62 253 LEU A O 1
ATOM 2001 N N . LEU A 1 254 ? 4.666 -0.183 1.725 1.00 94.81 254 LEU A N 1
ATOM 2002 C CA . LEU A 1 254 ? 5.242 -1.444 1.278 1.00 94.81 254 LEU A CA 1
ATOM 2003 C C . LEU A 1 254 ? 4.659 -1.893 -0.065 1.00 94.81 254 LEU A C 1
ATOM 2005 O O . LEU A 1 254 ? 5.392 -2.384 -0.925 1.00 94.81 254 LEU A O 1
ATOM 2009 N N . ILE A 1 255 ? 3.354 -1.702 -0.261 1.00 95.31 255 ILE A N 1
ATOM 2010 C CA . ILE A 1 255 ? 2.659 -2.023 -1.508 1.00 95.31 255 ILE A CA 1
ATOM 2011 C C . ILE A 1 255 ? 3.207 -1.199 -2.676 1.00 95.31 255 ILE A C 1
ATOM 2013 O O . ILE A 1 255 ? 3.560 -1.772 -3.710 1.00 95.31 255 ILE A O 1
ATOM 2017 N N . VAL A 1 256 ? 3.350 0.118 -2.494 1.00 95.81 256 VAL A N 1
ATOM 2018 C CA . VAL A 1 256 ? 3.939 1.018 -3.501 1.00 95.81 256 VAL A CA 1
ATOM 2019 C C . VAL A 1 256 ? 5.376 0.600 -3.826 1.00 95.81 256 VAL A C 1
ATOM 2021 O O . VAL A 1 256 ? 5.750 0.517 -4.994 1.00 95.81 256 VAL A O 1
ATOM 2024 N N . SER A 1 257 ? 6.165 0.236 -2.813 1.00 94.31 257 SER A N 1
ATOM 2025 C CA . SER A 1 257 ? 7.548 -0.230 -2.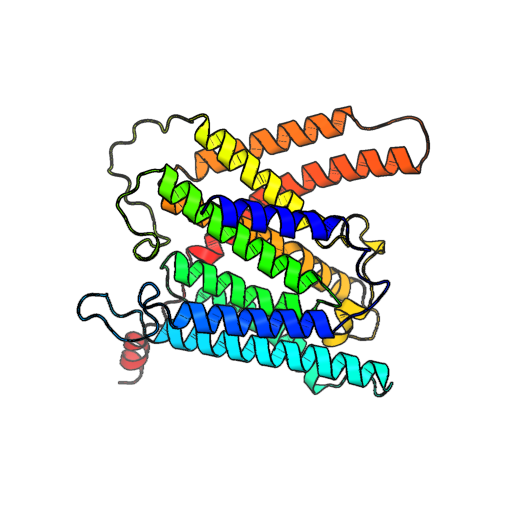999 1.00 94.31 257 SER A CA 1
ATOM 2026 C C . SER A 1 257 ? 7.641 -1.566 -3.748 1.00 94.31 257 SER A C 1
ATOM 2028 O O . SER A 1 257 ? 8.510 -1.739 -4.605 1.00 94.31 257 SER A O 1
ATOM 2030 N N . CYS A 1 258 ? 6.722 -2.504 -3.495 1.00 94.25 258 CYS A N 1
ATOM 2031 C CA . CYS A 1 258 ? 6.643 -3.761 -4.248 1.00 94.25 258 CYS A CA 1
ATOM 2032 C C . CYS A 1 258 ? 6.243 -3.525 -5.712 1.00 94.25 258 CYS A C 1
ATOM 2034 O O . CYS A 1 258 ? 6.824 -4.137 -6.608 1.00 94.25 258 CYS A O 1
ATOM 2036 N N . ALA A 1 259 ? 5.288 -2.625 -5.963 1.00 94.25 259 ALA A N 1
ATOM 2037 C CA . ALA A 1 259 ? 4.875 -2.255 -7.315 1.00 94.25 259 ALA A CA 1
ATOM 2038 C C . ALA A 1 259 ? 6.003 -1.560 -8.090 1.00 94.25 259 ALA A C 1
ATOM 2040 O O . ALA A 1 259 ? 6.249 -1.876 -9.251 1.00 94.25 259 ALA A O 1
ATOM 2041 N N . PHE A 1 260 ? 6.748 -0.675 -7.431 1.00 92.75 260 PHE A N 1
ATOM 2042 C CA . PHE A 1 260 ? 7.911 -0.025 -8.020 1.00 92.75 260 PHE A CA 1
ATOM 2043 C C . PHE A 1 260 ? 9.021 -1.015 -8.373 1.00 92.75 260 PHE A C 1
ATOM 2045 O O . PHE A 1 260 ? 9.606 -0.946 -9.452 1.00 92.75 260 PHE A O 1
ATOM 2052 N N . ARG A 1 261 ? 9.274 -2.002 -7.508 1.00 90.50 261 ARG A N 1
ATOM 2053 C CA . ARG A 1 261 ? 10.207 -3.082 -7.834 1.00 90.50 261 ARG A CA 1
ATOM 2054 C C . ARG A 1 261 ? 9.731 -3.917 -9.025 1.00 90.50 261 ARG A C 1
ATOM 2056 O O . ARG A 1 261 ? 10.548 -4.302 -9.858 1.00 90.50 261 ARG A O 1
ATOM 2063 N N . ALA A 1 262 ? 8.430 -4.191 -9.118 1.00 90.00 262 ALA A N 1
ATOM 2064 C CA . ALA A 1 262 ? 7.844 -4.856 -10.279 1.00 90.00 262 ALA A CA 1
ATOM 2065 C C . ALA A 1 262 ? 8.093 -4.047 -11.561 1.00 90.00 262 ALA A C 1
ATOM 2067 O O . ALA A 1 262 ? 8.583 -4.598 -12.541 1.00 90.00 262 ALA A O 1
ATOM 2068 N N . LEU A 1 263 ? 7.857 -2.736 -11.517 1.00 90.56 263 LEU A N 1
ATOM 2069 C CA . LEU A 1 263 ? 8.115 -1.814 -12.621 1.00 90.56 263 LEU A CA 1
ATOM 2070 C C . LEU A 1 263 ? 9.584 -1.863 -13.073 1.00 90.56 263 LEU A C 1
ATOM 2072 O O . LEU A 1 263 ? 9.859 -2.031 -14.259 1.00 90.56 263 LEU A O 1
ATOM 2076 N N . LEU A 1 264 ? 10.539 -1.806 -12.142 1.00 87.62 264 LEU A N 1
ATOM 2077 C CA . LEU A 1 264 ? 11.967 -1.906 -12.470 1.00 87.62 264 LEU A CA 1
ATOM 2078 C C . LEU A 1 264 ? 12.325 -3.229 -13.158 1.00 87.62 264 LEU A C 1
ATOM 2080 O O . LEU A 1 264 ? 13.125 -3.246 -14.096 1.00 87.62 264 LEU A O 1
ATOM 2084 N N . GLN A 1 265 ? 11.697 -4.327 -12.730 1.00 85.44 265 GLN A N 1
ATOM 2085 C CA . GLN A 1 265 ? 11.876 -5.633 -13.355 1.00 85.44 265 GLN A CA 1
ATOM 2086 C C . GLN A 1 265 ? 11.275 -5.680 -14.769 1.00 85.44 265 GLN A C 1
ATOM 2088 O O . GLN A 1 265 ? 11.896 -6.264 -15.652 1.00 85.44 265 GLN A O 1
ATOM 2093 N N . THR A 1 266 ? 10.117 -5.048 -15.006 1.00 83.69 266 THR A N 1
ATOM 2094 C CA . THR A 1 266 ? 9.463 -5.045 -16.332 1.00 83.69 266 THR A CA 1
ATOM 2095 C C . THR A 1 266 ? 10.240 -4.281 -17.403 1.00 83.69 266 THR A C 1
ATOM 2097 O O . THR A 1 266 ? 10.205 -4.656 -18.572 1.00 83.69 266 THR A O 1
ATOM 2100 N N . ILE A 1 267 ? 10.972 -3.236 -17.007 1.00 82.56 267 ILE A N 1
ATOM 2101 C CA . ILE A 1 267 ? 11.676 -2.325 -17.927 1.00 82.56 267 ILE A CA 1
ATOM 2102 C C . ILE A 1 267 ? 13.178 -2.655 -18.010 1.00 82.56 267 ILE A C 1
ATOM 2104 O O . ILE A 1 267 ? 13.927 -2.011 -18.739 1.00 82.56 267 ILE A O 1
ATOM 2108 N N . SER A 1 268 ? 13.642 -3.662 -17.261 1.00 76.06 268 SER A N 1
ATOM 2109 C CA . SER A 1 268 ? 15.053 -4.072 -17.197 1.00 76.06 268 SER A CA 1
ATOM 2110 C C . SER A 1 268 ? 16.025 -2.931 -16.848 1.00 76.06 268 SER A C 1
ATOM 2112 O O . SER A 1 268 ? 17.158 -2.883 -17.327 1.00 76.06 268 SER A O 1
ATOM 2114 N N . VAL A 1 269 ? 15.584 -2.000 -15.998 1.00 77.75 269 VAL A N 1
ATOM 2115 C CA . VAL A 1 269 ? 16.398 -0.865 -15.533 1.00 77.75 269 VAL A CA 1
ATOM 2116 C C . VAL A 1 269 ? 17.242 -1.278 -14.329 1.00 77.75 269 VAL A C 1
ATOM 2118 O O . VAL A 1 269 ? 16.847 -2.126 -13.525 1.00 77.75 269 VAL A O 1
ATOM 2121 N N . SER A 1 270 ? 18.414 -0.656 -14.176 1.00 82.31 270 SER A N 1
ATOM 2122 C CA . SER A 1 270 ? 19.250 -0.844 -12.990 1.00 82.31 270 SER A CA 1
ATOM 2123 C C . SER A 1 270 ? 18.511 -0.398 -11.722 1.00 82.31 270 SER A C 1
ATOM 2125 O O . SER A 1 270 ? 18.285 0.795 -11.504 1.00 82.31 270 SER A O 1
ATOM 2127 N N . ASN A 1 271 ? 18.187 -1.366 -10.856 1.00 80.56 271 ASN A N 1
ATOM 2128 C CA . ASN A 1 271 ? 17.561 -1.118 -9.552 1.00 80.56 271 ASN A CA 1
ATOM 2129 C C . ASN A 1 271 ? 18.365 -0.109 -8.719 1.00 80.56 271 ASN A C 1
ATOM 2131 O O . ASN A 1 271 ? 17.790 0.771 -8.087 1.00 80.56 271 ASN A O 1
ATOM 2135 N N . THR A 1 272 ? 19.697 -0.219 -8.745 1.00 83.38 272 THR A N 1
ATOM 2136 C CA . THR A 1 272 ? 20.594 0.638 -7.964 1.00 83.38 272 THR A CA 1
ATOM 2137 C C . THR A 1 272 ? 20.581 2.077 -8.464 1.00 83.38 272 THR A C 1
ATOM 2139 O O . THR A 1 272 ? 20.482 2.994 -7.656 1.00 83.38 272 THR A O 1
ATOM 2142 N N . ALA A 1 273 ? 20.646 2.291 -9.783 1.00 85.25 273 ALA A N 1
ATOM 2143 C CA . ALA A 1 273 ? 20.662 3.640 -10.349 1.00 85.25 273 ALA A CA 1
ATOM 2144 C C . ALA A 1 273 ? 19.369 4.396 -10.019 1.00 85.25 273 ALA A C 1
ATOM 2146 O O . ALA A 1 273 ? 19.409 5.548 -9.592 1.00 85.25 273 ALA A O 1
ATOM 2147 N N . LEU A 1 274 ? 18.222 3.728 -10.161 1.00 85.56 274 LEU A N 1
ATOM 2148 C CA . LEU A 1 274 ? 16.930 4.361 -9.930 1.00 85.56 274 LEU A CA 1
ATOM 2149 C C . LEU A 1 274 ? 16.637 4.535 -8.429 1.00 85.56 274 LEU A C 1
ATOM 2151 O O . LEU A 1 274 ? 16.068 5.547 -8.033 1.00 85.56 274 LEU A O 1
ATOM 2155 N N . PHE A 1 275 ? 17.114 3.624 -7.575 1.00 85.88 275 PHE A N 1
ATOM 2156 C CA . PHE A 1 275 ? 17.097 3.820 -6.123 1.00 85.88 275 PHE A CA 1
ATOM 2157 C C . PHE A 1 275 ? 17.918 5.046 -5.691 1.00 85.88 275 PHE A C 1
ATOM 2159 O O . PHE A 1 275 ? 17.426 5.873 -4.927 1.00 85.88 275 PHE A O 1
ATOM 2166 N N . LEU A 1 276 ? 19.138 5.209 -6.217 1.00 88.94 276 LEU A N 1
ATOM 2167 C CA . LEU A 1 276 ? 19.968 6.388 -5.939 1.00 88.94 276 LEU A CA 1
ATOM 2168 C C . LEU A 1 276 ? 19.305 7.680 -6.425 1.00 88.94 276 LEU A C 1
ATOM 2170 O O . LEU A 1 276 ? 19.343 8.689 -5.726 1.00 88.94 276 LEU A O 1
ATOM 2174 N N . LEU A 1 277 ? 18.652 7.644 -7.589 1.00 91.25 277 LEU A N 1
ATOM 2175 C CA . LEU A 1 277 ? 17.909 8.786 -8.115 1.00 91.25 277 LEU A CA 1
ATOM 2176 C C . LEU A 1 277 ? 16.759 9.196 -7.185 1.00 91.25 277 LEU A C 1
ATOM 2178 O O . LEU A 1 277 ? 16.596 10.378 -6.896 1.00 91.25 277 LEU A O 1
ATOM 2182 N N . VAL A 1 278 ? 16.001 8.222 -6.673 1.00 92.00 278 VAL A N 1
ATOM 2183 C CA . VAL A 1 278 ? 14.944 8.463 -5.682 1.00 92.00 278 VAL A CA 1
ATOM 2184 C C . VAL A 1 278 ? 15.512 9.081 -4.405 1.00 92.00 278 VAL A C 1
ATOM 2186 O O . VAL A 1 278 ? 14.939 10.046 -3.908 1.00 92.00 278 VAL A O 1
ATOM 2189 N N . MET A 1 279 ? 16.639 8.574 -3.896 1.00 91.44 279 MET A N 1
ATOM 2190 C CA . MET A 1 279 ? 17.294 9.136 -2.708 1.00 91.44 279 MET A CA 1
ATOM 2191 C C . MET A 1 279 ? 17.684 10.604 -2.924 1.00 91.44 279 MET A C 1
ATOM 2193 O O . MET A 1 279 ? 17.295 11.455 -2.133 1.00 91.44 279 MET A O 1
ATOM 2197 N N . ILE A 1 280 ? 18.342 10.923 -4.045 1.00 92.81 280 ILE A N 1
ATOM 2198 C CA . ILE A 1 280 ? 18.747 12.299 -4.382 1.00 92.81 280 ILE A CA 1
ATOM 2199 C C . ILE A 1 280 ? 17.531 13.231 -4.487 1.00 92.81 280 ILE A C 1
ATOM 2201 O O . ILE A 1 280 ? 17.546 14.342 -3.957 1.00 92.81 280 ILE A O 1
ATOM 2205 N N . MET A 1 281 ? 16.465 12.797 -5.165 1.00 92.31 281 MET A N 1
ATOM 2206 C CA . MET A 1 281 ? 15.245 13.601 -5.294 1.00 92.31 281 MET A CA 1
ATOM 2207 C C . MET A 1 281 ? 14.541 13.799 -3.944 1.00 92.31 281 MET A C 1
ATOM 2209 O O . MET A 1 281 ? 14.006 14.878 -3.685 1.00 92.31 281 MET A O 1
ATOM 2213 N N . SER A 1 282 ? 14.560 12.784 -3.077 1.00 91.81 282 SER A N 1
ATOM 2214 C CA . SER A 1 282 ? 13.996 12.870 -1.729 1.00 91.81 282 SER A CA 1
ATOM 2215 C C . SER A 1 282 ? 14.790 13.835 -0.844 1.00 91.81 282 SER A C 1
ATOM 2217 O O . SER A 1 282 ? 14.196 14.649 -0.137 1.00 91.81 282 SER A O 1
ATOM 2219 N N . ASP A 1 283 ? 16.120 13.823 -0.944 1.00 91.88 283 ASP A N 1
ATOM 2220 C CA . ASP A 1 283 ? 16.995 14.755 -0.227 1.00 91.88 283 ASP A CA 1
ATOM 2221 C C . ASP A 1 283 ? 16.790 16.199 -0.699 1.00 91.88 283 ASP A C 1
ATOM 2223 O O . ASP A 1 283 ? 16.695 17.112 0.122 1.00 91.88 283 ASP A O 1
ATOM 2227 N N . PHE A 1 284 ? 16.633 16.423 -2.009 1.00 92.88 284 PHE A N 1
ATOM 2228 C CA . PHE A 1 284 ? 16.307 17.750 -2.542 1.00 92.88 284 PHE A CA 1
ATOM 2229 C C . PHE A 1 284 ? 14.985 18.286 -1.977 1.00 92.88 284 PHE A C 1
ATOM 2231 O O . PHE A 1 284 ? 14.890 19.439 -1.557 1.00 92.88 284 PHE A O 1
ATOM 2238 N N . MET A 1 285 ? 13.961 17.438 -1.917 1.00 91.12 285 MET A N 1
ATOM 2239 C CA . MET A 1 285 ? 12.679 17.790 -1.316 1.00 91.12 285 MET A CA 1
ATOM 2240 C C . MET A 1 285 ? 12.800 18.045 0.197 1.00 91.12 285 MET A C 1
ATOM 2242 O O . MET A 1 285 ? 12.181 18.980 0.705 1.00 91.12 285 MET A O 1
ATOM 2246 N N . ALA A 1 286 ? 13.606 17.266 0.923 1.00 91.31 286 ALA A N 1
ATOM 2247 C CA . ALA A 1 286 ? 13.867 17.502 2.341 1.00 91.31 286 ALA A CA 1
ATOM 2248 C C . ALA A 1 286 ? 14.571 18.851 2.571 1.00 91.31 286 ALA A C 1
ATOM 2250 O O . ALA A 1 286 ? 14.155 19.607 3.447 1.00 91.31 286 ALA A O 1
ATOM 2251 N N . LEU A 1 287 ? 15.562 19.200 1.742 1.00 93.06 287 LEU A N 1
ATOM 2252 C CA . LEU A 1 287 ? 16.212 20.515 1.765 1.00 93.06 287 LEU A CA 1
ATOM 2253 C C . LEU A 1 287 ? 15.226 21.647 1.467 1.00 93.06 287 LEU A C 1
ATOM 2255 O O . LEU A 1 287 ? 15.253 22.679 2.132 1.00 93.06 287 LEU A O 1
ATOM 2259 N N . HIS A 1 288 ? 14.317 21.456 0.511 1.00 92.88 288 HIS A N 1
ATOM 2260 C CA . HIS A 1 288 ? 13.268 22.435 0.238 1.00 92.88 288 HIS A CA 1
ATOM 2261 C C . HIS A 1 288 ? 12.394 22.692 1.478 1.00 92.88 288 HIS A C 1
ATOM 2263 O O . HIS A 1 288 ? 12.145 23.845 1.825 1.00 92.88 288 HIS A O 1
ATOM 2269 N N . PHE A 1 289 ? 11.982 21.642 2.199 1.00 91.19 289 PHE A N 1
ATOM 2270 C CA . PHE A 1 289 ? 11.241 21.813 3.453 1.00 91.19 289 PHE A CA 1
ATOM 2271 C C . PHE A 1 289 ? 12.085 22.396 4.584 1.00 91.19 289 PHE A C 1
ATOM 2273 O O . PHE A 1 289 ? 11.546 23.148 5.389 1.00 91.19 289 PHE A O 1
ATOM 2280 N N . PHE A 1 290 ? 13.387 22.109 4.624 1.00 92.81 290 PHE A N 1
ATOM 2281 C CA . PHE A 1 290 ? 14.309 22.718 5.581 1.00 92.81 290 PHE A CA 1
ATOM 2282 C C . PHE A 1 290 ? 14.341 24.243 5.440 1.00 92.81 290 PHE A C 1
ATOM 2284 O O . PHE A 1 290 ? 14.200 24.960 6.427 1.00 92.81 290 PHE A O 1
ATOM 2291 N N . PHE A 1 291 ? 14.446 24.751 4.210 1.00 93.12 291 PHE A N 1
ATOM 2292 C CA . PHE A 1 291 ? 14.428 26.195 3.954 1.00 93.12 291 PHE A CA 1
ATOM 2293 C C . PHE A 1 291 ? 13.052 26.845 4.165 1.00 93.12 291 PHE A C 1
ATOM 2295 O O . PHE A 1 291 ? 12.969 28.065 4.272 1.00 93.12 291 PHE A O 1
ATOM 2302 N N . LEU A 1 292 ? 11.980 26.052 4.247 1.00 92.19 292 LEU A N 1
ATOM 2303 C CA . LEU A 1 292 ? 10.626 26.516 4.570 1.00 92.19 292 LEU A CA 1
ATOM 2304 C C . LEU A 1 292 ? 10.307 26.472 6.072 1.00 92.19 292 LEU A C 1
ATOM 2306 O O . LEU A 1 292 ? 9.181 26.806 6.458 1.00 92.19 292 LEU A O 1
ATOM 2310 N N . ILE A 1 293 ? 11.255 26.054 6.917 1.00 93.62 293 ILE A N 1
ATOM 2311 C CA . ILE A 1 293 ? 11.077 26.089 8.369 1.00 93.62 293 ILE A CA 1
ATOM 2312 C C . ILE A 1 293 ? 10.910 27.541 8.807 1.00 93.62 293 ILE A C 1
ATOM 2314 O O . ILE A 1 293 ? 11.718 28.407 8.476 1.00 93.62 293 ILE A O 1
ATOM 2318 N N . LYS A 1 294 ? 9.845 27.796 9.567 1.00 88.44 294 LYS A N 1
ATOM 2319 C CA . LYS A 1 294 ? 9.562 29.113 10.133 1.00 88.44 294 LYS A CA 1
ATOM 2320 C C . LYS A 1 294 ? 10.109 29.189 11.553 1.00 88.44 294 LYS A C 1
ATOM 2322 O O . LYS A 1 294 ? 9.840 28.314 12.371 1.00 88.44 294 LYS A O 1
ATOM 2327 N N . ASP A 1 295 ? 10.831 30.261 11.842 1.00 90.62 295 ASP A N 1
ATOM 2328 C CA . ASP A 1 295 ? 11.350 30.628 13.165 1.00 90.62 295 ASP A CA 1
ATOM 2329 C C . ASP A 1 295 ? 10.448 31.640 13.899 1.00 90.62 295 ASP A C 1
ATOM 2331 O O . ASP A 1 295 ? 10.639 31.929 15.079 1.00 90.62 295 ASP A O 1
ATOM 2335 N N . SER A 1 296 ? 9.444 32.167 13.200 1.00 88.81 296 SER A N 1
ATOM 2336 C CA . SER A 1 296 ? 8.560 33.237 13.647 1.00 88.81 296 SER A CA 1
ATOM 2337 C C . SER A 1 296 ? 7.113 32.989 13.196 1.00 88.81 296 SER A C 1
ATOM 2339 O O . SER A 1 296 ? 6.851 32.272 12.227 1.00 88.81 296 SER A O 1
ATOM 2341 N N . GLY A 1 297 ? 6.148 33.568 13.916 1.00 88.56 297 GLY A N 1
ATOM 2342 C CA . GLY A 1 297 ? 4.712 33.381 13.675 1.00 88.56 297 GLY A CA 1
ATOM 2343 C C . GLY A 1 297 ? 4.009 32.629 14.804 1.00 88.56 297 GLY A C 1
ATOM 2344 O O . GLY A 1 297 ? 4.451 32.659 15.953 1.00 88.56 297 GLY A O 1
ATOM 2345 N N . SER A 1 298 ? 2.879 31.987 14.499 1.00 92.50 298 SER A N 1
ATOM 2346 C CA . SER A 1 298 ? 2.148 31.210 15.503 1.00 92.50 298 SER A CA 1
ATOM 2347 C C . SER A 1 298 ? 2.895 29.915 15.852 1.00 92.50 298 SER A C 1
ATOM 2349 O O . SER A 1 298 ? 3.539 29.305 14.998 1.00 92.50 298 SER A O 1
ATOM 2351 N N . TRP A 1 299 ? 2.764 29.442 17.096 1.00 89.00 299 TRP A N 1
ATOM 2352 C CA . TRP A 1 299 ? 3.319 28.145 17.517 1.00 89.00 299 TRP A CA 1
ATOM 2353 C C . TRP A 1 299 ? 2.847 26.981 16.636 1.00 89.00 299 TRP A C 1
ATOM 2355 O O . TRP A 1 299 ? 3.593 26.027 16.419 1.00 89.00 299 TRP A O 1
ATOM 2365 N N . LEU A 1 300 ? 1.622 27.071 16.108 1.00 84.12 300 LEU A N 1
ATOM 2366 C CA . LEU A 1 300 ? 1.074 26.081 15.188 1.00 84.12 300 LEU A CA 1
ATOM 2367 C C . LEU A 1 300 ? 1.822 26.088 13.850 1.00 84.12 300 LEU A C 1
ATOM 2369 O O . LEU A 1 300 ? 2.189 25.024 13.362 1.00 84.12 300 LEU A O 1
ATOM 2373 N N . ASP A 1 301 ? 2.088 27.265 13.281 1.00 85.12 301 ASP A N 1
ATOM 2374 C CA . ASP A 1 301 ? 2.811 27.388 12.009 1.00 85.12 301 ASP A CA 1
ATOM 2375 C C . ASP A 1 301 ? 4.250 26.884 12.128 1.00 85.12 301 ASP A C 1
ATOM 2377 O O . ASP A 1 301 ? 4.733 26.160 11.252 1.00 85.12 301 ASP A O 1
ATOM 2381 N N . ILE A 1 302 ? 4.914 27.219 13.237 1.00 89.12 302 ILE A N 1
ATOM 2382 C CA . ILE A 1 302 ? 6.259 26.729 13.553 1.00 89.12 302 ILE A CA 1
ATOM 2383 C C . ILE A 1 302 ? 6.229 25.198 13.649 1.00 89.12 302 ILE A C 1
ATOM 2385 O O . ILE A 1 302 ? 6.967 24.520 12.931 1.00 89.12 302 ILE A O 1
ATOM 2389 N N . GLY A 1 303 ? 5.312 24.639 14.447 1.00 86.69 303 GLY A N 1
ATOM 2390 C CA . GLY A 1 303 ? 5.164 23.191 14.615 1.00 86.69 303 GLY A CA 1
ATOM 2391 C C . GLY A 1 303 ? 4.845 22.451 13.311 1.00 86.69 303 GLY A C 1
ATOM 2392 O O . GLY A 1 303 ? 5.408 21.385 13.056 1.00 86.69 303 GLY A O 1
ATOM 2393 N N . MET A 1 304 ? 3.998 23.024 12.452 1.00 83.94 304 MET A N 1
ATOM 2394 C CA . MET A 1 304 ? 3.652 22.450 11.147 1.00 83.94 304 MET A CA 1
ATOM 2395 C C . MET A 1 304 ? 4.841 22.457 10.185 1.00 83.94 304 MET A C 1
ATOM 2397 O O . MET A 1 304 ? 5.088 21.454 9.517 1.00 83.94 304 MET A O 1
ATOM 2401 N N . SER A 1 305 ? 5.610 23.550 10.135 1.00 89.25 305 SER A N 1
ATOM 2402 C CA . SER A 1 305 ? 6.801 23.638 9.279 1.00 89.25 305 SER A CA 1
ATOM 2403 C C . SER A 1 305 ? 7.863 22.599 9.666 1.00 89.25 305 SER A C 1
ATOM 2405 O O . SER A 1 305 ? 8.370 21.880 8.804 1.00 89.25 305 SER A O 1
ATOM 2407 N N . ILE A 1 306 ? 8.101 22.424 10.971 1.00 88.94 306 ILE A N 1
ATOM 2408 C CA . ILE A 1 306 ? 9.012 21.404 11.509 1.00 88.94 306 ILE A CA 1
ATOM 2409 C C . ILE A 1 306 ? 8.485 19.998 11.205 1.00 88.94 306 ILE A C 1
ATOM 2411 O O . ILE A 1 306 ? 9.246 19.131 10.777 1.00 88.94 306 ILE A O 1
ATOM 2415 N N . SER A 1 307 ? 7.181 19.768 11.381 1.00 86.69 307 SER A N 1
ATOM 2416 C CA . SER A 1 307 ? 6.560 18.470 11.101 1.00 86.69 307 SER A CA 1
ATOM 2417 C C . SER A 1 307 ? 6.700 18.083 9.629 1.00 86.69 307 SER A C 1
ATOM 2419 O O . SER A 1 307 ? 7.095 16.958 9.343 1.00 86.69 307 SER A O 1
ATOM 2421 N N . HIS A 1 308 ? 6.463 19.003 8.688 1.00 85.19 308 HIS A N 1
ATOM 2422 C CA . HIS A 1 308 ? 6.655 18.729 7.259 1.00 85.19 308 HIS A CA 1
ATOM 2423 C C . HIS A 1 308 ? 8.103 18.357 6.919 1.00 85.19 308 HIS A C 1
ATOM 2425 O O . HIS A 1 308 ? 8.326 17.410 6.166 1.00 85.19 308 HIS A O 1
ATOM 2431 N N . TYR A 1 309 ? 9.084 19.047 7.507 1.00 90.12 309 TYR A N 1
ATOM 2432 C CA . TYR A 1 309 ? 10.496 18.718 7.320 1.00 90.12 309 TYR A CA 1
ATOM 2433 C C . TYR A 1 309 ? 10.856 17.333 7.877 1.00 90.12 309 TYR A C 1
ATOM 2435 O O . TYR A 1 309 ? 11.458 16.516 7.176 1.00 90.12 309 TYR A O 1
ATOM 2443 N N . LEU A 1 310 ? 10.438 17.029 9.111 1.00 88.81 310 LEU A N 1
ATOM 2444 C CA . LEU A 1 310 ? 10.663 15.718 9.727 1.00 88.81 310 LEU A CA 1
ATOM 2445 C C . LEU A 1 310 ? 9.982 14.591 8.946 1.00 88.81 310 LEU A C 1
ATOM 2447 O O . LEU A 1 310 ? 10.559 13.516 8.797 1.00 88.81 310 LEU A O 1
ATOM 2451 N N . LEU A 1 311 ? 8.783 14.838 8.415 1.00 85.00 311 LEU A N 1
ATOM 2452 C CA . LEU A 1 311 ? 8.082 13.887 7.559 1.00 85.00 311 LEU A CA 1
ATOM 2453 C C . LEU A 1 311 ? 8.842 13.650 6.252 1.00 85.00 311 LEU A C 1
ATOM 2455 O O . LEU A 1 311 ? 9.035 12.497 5.885 1.00 85.00 311 LEU A O 1
ATOM 2459 N N . ALA A 1 312 ? 9.329 14.696 5.579 1.00 88.62 312 ALA A N 1
ATOM 2460 C CA . ALA A 1 312 ? 10.123 14.543 4.359 1.00 88.62 312 ALA A CA 1
ATOM 2461 C C . ALA A 1 312 ? 11.392 13.701 4.596 1.00 88.62 312 ALA A C 1
ATOM 2463 O O . ALA A 1 312 ? 11.643 12.751 3.857 1.00 88.62 312 ALA A O 1
ATOM 2464 N N . MET A 1 313 ? 12.140 13.974 5.672 1.00 89.69 313 MET A N 1
ATOM 2465 C CA . MET A 1 313 ? 13.309 13.165 6.046 1.00 89.69 313 MET A CA 1
ATOM 2466 C C . MET A 1 313 ? 12.943 11.729 6.438 1.00 89.69 313 MET A C 1
ATOM 2468 O O . MET A 1 313 ? 13.607 10.779 6.024 1.00 89.69 313 MET A O 1
ATOM 2472 N N . GLY A 1 314 ? 11.868 11.550 7.211 1.00 87.06 314 GLY A N 1
ATOM 2473 C CA . GLY A 1 314 ? 11.370 10.230 7.590 1.00 87.06 314 GLY A CA 1
ATOM 2474 C C . GLY A 1 314 ? 10.980 9.393 6.371 1.00 87.06 314 GLY A C 1
ATOM 2475 O O . GLY A 1 314 ? 11.307 8.209 6.303 1.00 87.06 314 GLY A O 1
ATOM 2476 N N . MET A 1 315 ? 10.356 10.014 5.367 1.00 84.75 315 MET A N 1
ATOM 2477 C CA . MET A 1 315 ? 9.987 9.356 4.114 1.00 84.75 315 MET A CA 1
ATOM 2478 C C . MET A 1 315 ? 11.208 8.897 3.307 1.00 84.75 315 MET A C 1
ATOM 2480 O O . MET A 1 315 ? 11.148 7.806 2.736 1.00 84.75 315 MET A O 1
ATOM 2484 N N . SER A 1 316 ? 12.332 9.629 3.313 1.00 87.50 316 SER A N 1
ATOM 2485 C CA . SER A 1 316 ? 13.595 9.152 2.716 1.00 87.50 316 SER A CA 1
ATOM 2486 C C . SER A 1 316 ? 14.072 7.849 3.375 1.00 87.50 316 SER A C 1
ATOM 2488 O O . SER A 1 316 ? 14.372 6.868 2.691 1.00 87.50 316 SER A O 1
ATOM 2490 N N . ILE A 1 317 ? 14.076 7.802 4.713 1.00 88.56 317 ILE A N 1
ATOM 2491 C CA . ILE A 1 317 ? 14.503 6.621 5.484 1.00 88.56 317 ILE A CA 1
ATOM 2492 C C . ILE A 1 317 ? 13.564 5.438 5.229 1.00 88.56 317 ILE A C 1
ATOM 2494 O O . ILE A 1 317 ? 14.019 4.326 4.943 1.00 88.56 317 ILE A O 1
ATOM 2498 N N . PHE A 1 318 ? 12.250 5.667 5.293 1.00 85.38 318 PHE A N 1
ATOM 2499 C CA . PHE A 1 318 ? 11.265 4.624 5.023 1.00 85.38 318 PHE A CA 1
ATOM 2500 C C . PHE A 1 318 ? 11.391 4.092 3.600 1.00 85.38 318 PHE A C 1
ATOM 2502 O O . PHE A 1 318 ? 11.312 2.884 3.405 1.00 85.38 318 PHE A O 1
ATOM 2509 N N . THR A 1 319 ? 11.661 4.950 2.619 1.00 87.75 319 THR A N 1
ATOM 2510 C CA . THR A 1 319 ? 11.880 4.531 1.232 1.00 87.75 319 THR A CA 1
ATOM 2511 C C . THR A 1 319 ? 13.056 3.561 1.105 1.00 87.75 319 THR A C 1
ATOM 2513 O O . THR A 1 319 ? 12.920 2.512 0.472 1.00 87.75 319 THR A O 1
ATOM 2516 N N . ALA A 1 320 ? 14.185 3.847 1.760 1.00 88.25 320 ALA A N 1
ATOM 2517 C CA . ALA A 1 320 ? 15.335 2.943 1.795 1.00 88.25 320 ALA A CA 1
ATOM 2518 C C . ALA A 1 320 ? 15.008 1.601 2.471 1.00 88.25 320 ALA A C 1
ATOM 2520 O O . ALA A 1 320 ? 15.297 0.533 1.924 1.00 88.25 320 ALA A O 1
ATOM 2521 N N . MET A 1 321 ? 14.344 1.643 3.628 1.00 90.75 321 MET A N 1
ATOM 2522 C CA . MET A 1 321 ? 13.912 0.446 4.355 1.00 90.75 321 MET A CA 1
ATOM 2523 C C . MET A 1 321 ? 12.957 -0.415 3.514 1.00 90.75 321 MET A C 1
ATOM 2525 O O . MET A 1 321 ? 13.134 -1.631 3.398 1.00 90.75 321 MET A O 1
ATOM 2529 N N . PHE A 1 322 ? 11.952 0.207 2.898 1.00 90.94 322 PHE A N 1
ATOM 2530 C CA . PHE A 1 322 ? 10.959 -0.489 2.093 1.00 90.94 322 PHE A CA 1
ATOM 2531 C C . PHE A 1 322 ? 11.510 -1.005 0.776 1.00 90.94 322 PHE A C 1
ATOM 2533 O O . PHE A 1 322 ? 11.026 -2.030 0.307 1.00 90.94 322 PHE A O 1
ATOM 2540 N N . HIS A 1 323 ? 12.541 -0.381 0.208 1.00 88.06 323 HIS A N 1
ATOM 2541 C CA . HIS A 1 323 ? 13.246 -0.948 -0.936 1.00 88.06 323 HIS A CA 1
ATOM 2542 C C . HIS A 1 323 ? 13.835 -2.328 -0.594 1.00 88.06 323 HIS A C 1
ATOM 2544 O O . HIS A 1 323 ? 13.608 -3.299 -1.320 1.00 88.06 323 HIS A O 1
ATOM 2550 N N . GLY A 1 324 ? 14.509 -2.448 0.556 1.00 88.12 324 GLY A N 1
ATOM 2551 C CA . GLY A 1 324 ? 15.035 -3.725 1.051 1.00 88.12 324 GLY A CA 1
ATOM 2552 C C . GLY A 1 324 ? 13.935 -4.737 1.391 1.00 88.12 324 GLY A C 1
ATOM 2553 O O . GLY A 1 324 ? 14.020 -5.905 1.005 1.00 88.12 324 GLY A O 1
ATOM 2554 N N . LEU A 1 325 ? 12.862 -4.297 2.056 1.00 90.69 325 LEU A N 1
ATOM 2555 C CA . LEU A 1 325 ? 11.745 -5.179 2.412 1.00 90.69 325 LEU A CA 1
ATOM 2556 C C . LEU A 1 325 ? 10.969 -5.659 1.177 1.00 90.69 325 LEU A C 1
ATOM 2558 O O . LEU A 1 325 ? 10.633 -6.838 1.080 1.00 90.69 325 LEU A O 1
ATOM 2562 N N . ALA A 1 326 ? 10.731 -4.776 0.207 1.00 90.75 326 ALA A N 1
ATOM 2563 C CA . ALA A 1 326 ? 10.143 -5.129 -1.077 1.00 90.75 326 ALA A CA 1
ATOM 2564 C C . ALA A 1 326 ? 11.039 -6.119 -1.821 1.00 90.75 326 ALA A C 1
ATOM 2566 O O . ALA A 1 326 ? 10.524 -7.071 -2.412 1.00 90.75 326 ALA A O 1
ATOM 2567 N N . TRP A 1 327 ? 12.367 -5.948 -1.750 1.00 89.88 327 TRP A N 1
ATOM 2568 C CA . TRP A 1 327 ? 13.306 -6.909 -2.317 1.00 89.88 327 TRP A CA 1
ATOM 2569 C C . TRP A 1 327 ? 13.134 -8.304 -1.697 1.00 89.88 327 TRP A C 1
ATOM 2571 O O . TRP A 1 327 ? 12.916 -9.298 -2.396 1.00 89.88 327 TRP A O 1
ATOM 2581 N N . LEU A 1 328 ? 13.126 -8.369 -0.369 1.00 89.62 328 LEU A N 1
ATOM 2582 C CA . LEU A 1 328 ? 12.941 -9.611 0.373 1.00 89.62 328 LEU A CA 1
ATOM 2583 C C . LEU A 1 328 ? 11.589 -10.268 0.048 1.00 89.62 328 LEU A C 1
ATOM 2585 O O . LEU A 1 328 ? 11.537 -11.451 -0.288 1.00 89.62 328 LEU A O 1
ATOM 2589 N N . LEU A 1 329 ? 10.499 -9.498 0.055 1.00 88.88 329 LEU A N 1
ATOM 2590 C CA . LEU A 1 329 ? 9.148 -10.011 -0.172 1.00 88.88 329 LEU A CA 1
ATOM 2591 C C . LEU A 1 329 ? 8.868 -10.455 -1.598 1.00 88.88 329 LEU A C 1
ATOM 2593 O O . LEU A 1 329 ? 7.970 -11.269 -1.776 1.00 88.88 329 LEU A O 1
ATOM 2597 N N . THR A 1 330 ? 9.563 -9.946 -2.612 1.00 87.00 330 THR A N 1
ATOM 2598 C CA . THR A 1 330 ? 9.313 -10.354 -4.009 1.00 87.00 330 THR A CA 1
ATOM 2599 C C . THR A 1 330 ? 10.326 -11.380 -4.518 1.00 87.00 330 THR A C 1
ATOM 2601 O O . THR A 1 330 ? 9.964 -12.182 -5.372 1.00 87.00 330 THR A O 1
ATOM 2604 N N . SER A 1 331 ? 11.550 -11.431 -3.973 1.00 84.31 331 SER A N 1
ATOM 2605 C CA . SER A 1 331 ? 12.564 -12.419 -4.386 1.00 84.31 331 SER A CA 1
ATOM 2606 C C . SER A 1 331 ? 12.571 -13.702 -3.564 1.00 84.31 331 SER A C 1
ATOM 2608 O O . SER A 1 331 ? 12.840 -14.767 -4.115 1.00 84.31 331 SER A O 1
ATOM 2610 N N . PHE A 1 332 ? 12.317 -13.634 -2.258 1.00 83.06 332 PHE A N 1
ATOM 2611 C CA . PHE A 1 332 ? 12.505 -14.795 -1.394 1.00 83.06 332 PHE A CA 1
ATOM 2612 C C . PHE A 1 332 ? 11.293 -15.727 -1.428 1.00 83.06 332 PHE A C 1
ATOM 2614 O O . PHE A 1 332 ? 10.187 -15.307 -1.103 1.00 83.06 332 PHE A O 1
ATOM 2621 N N . THR A 1 333 ? 11.472 -17.001 -1.772 1.00 82.31 333 THR A N 1
ATOM 2622 C CA . THR A 1 333 ? 10.374 -17.981 -1.790 1.00 82.31 333 THR A CA 1
ATOM 2623 C C . THR A 1 333 ? 10.769 -19.244 -1.043 1.00 82.31 333 THR A C 1
ATOM 2625 O O . THR A 1 333 ? 11.822 -19.818 -1.310 1.00 82.31 333 THR A O 1
ATOM 2628 N N . PHE A 1 334 ? 9.906 -19.716 -0.141 1.00 78.25 334 PHE A N 1
ATOM 2629 C CA . PHE A 1 334 ? 10.071 -21.029 0.473 1.00 78.25 334 PHE A CA 1
ATOM 2630 C C . PHE A 1 334 ? 9.674 -22.111 -0.531 1.00 78.25 334 PHE A C 1
ATOM 2632 O O . PHE A 1 334 ? 8.483 -22.331 -0.789 1.00 78.25 334 PHE A O 1
ATOM 2639 N N . ASN A 1 335 ? 10.662 -22.813 -1.079 1.00 62.16 335 ASN A N 1
ATOM 2640 C CA . ASN A 1 335 ? 10.433 -24.059 -1.799 1.00 62.16 335 ASN A CA 1
ATOM 2641 C C . ASN A 1 335 ? 10.273 -25.187 -0.778 1.00 62.16 335 ASN A C 1
ATOM 2643 O O . ASN A 1 335 ? 11.241 -25.794 -0.342 1.00 62.16 335 ASN A O 1
ATOM 2647 N N . LEU A 1 336 ? 9.028 -25.458 -0.388 1.00 54.16 336 LEU A N 1
ATOM 2648 C CA . LEU A 1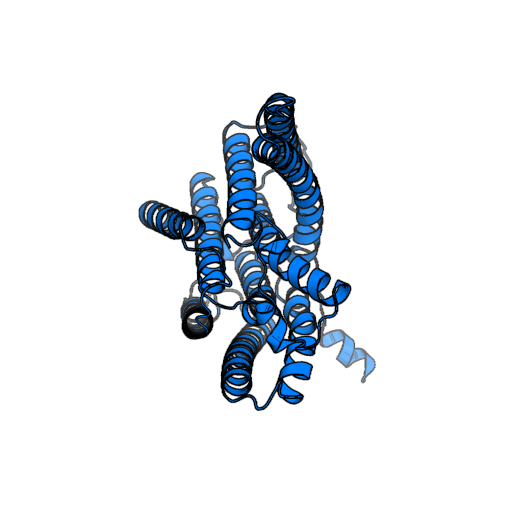 336 ? 8.674 -26.754 0.183 1.00 54.16 336 LEU A CA 1
ATOM 2649 C C . LEU A 1 336 ? 8.597 -27.733 -0.987 1.00 54.16 336 LEU A C 1
ATOM 2651 O O . LEU A 1 336 ? 7.520 -27.953 -1.545 1.00 54.16 336 LEU A O 1
ATOM 2655 N N . ASP A 1 337 ? 9.749 -28.240 -1.424 1.00 48.22 337 ASP A N 1
ATOM 2656 C CA . ASP A 1 337 ? 9.766 -29.292 -2.429 1.00 48.22 337 ASP A CA 1
ATOM 2657 C C . ASP A 1 337 ? 9.252 -30.577 -1.768 1.00 48.22 337 ASP A C 1
ATOM 2659 O O . ASP A 1 337 ? 9.923 -31.228 -0.969 1.00 48.22 337 ASP A O 1
ATOM 2663 N N . TYR A 1 338 ? 8.000 -30.928 -2.064 1.00 46.41 338 TYR A N 1
ATOM 2664 C CA . TYR A 1 338 ? 7.350 -32.139 -1.558 1.00 46.41 338 TYR A CA 1
ATOM 2665 C C . TYR A 1 338 ? 8.148 -33.413 -1.910 1.00 46.41 338 TYR A C 1
ATOM 2667 O O . TYR A 1 338 ? 8.000 -34.448 -1.258 1.00 46.41 338 TYR A O 1
ATOM 2675 N N . ARG A 1 339 ? 9.031 -33.340 -2.919 1.00 46.59 339 ARG A N 1
ATOM 2676 C CA . ARG A 1 339 ? 9.933 -34.432 -3.304 1.00 46.59 339 ARG A CA 1
ATOM 2677 C C . ARG A 1 339 ? 11.018 -34.729 -2.269 1.00 46.59 339 ARG A C 1
ATOM 2679 O O . ARG A 1 339 ? 11.364 -35.901 -2.132 1.00 46.59 339 ARG A O 1
ATOM 2686 N N . ASP A 1 340 ? 11.488 -33.741 -1.513 1.00 45.28 340 ASP A N 1
ATOM 2687 C CA . ASP A 1 340 ? 12.503 -33.969 -0.477 1.00 45.28 340 ASP A CA 1
ATOM 2688 C C . ASP A 1 340 ? 11.894 -34.551 0.802 1.00 45.28 340 ASP A C 1
ATOM 2690 O O . ASP A 1 340 ? 12.485 -35.431 1.425 1.00 45.28 340 ASP A O 1
ATOM 2694 N N . LEU A 1 341 ? 10.651 -34.186 1.139 1.00 46.16 341 LEU A N 1
ATOM 2695 C CA . LEU A 1 341 ? 9.956 -34.767 2.294 1.00 46.16 341 LEU A CA 1
ATOM 2696 C C . LEU A 1 341 ? 9.661 -36.266 2.098 1.00 46.16 341 LEU A C 1
ATOM 2698 O O . LEU A 1 341 ? 9.719 -37.043 3.047 1.00 46.16 341 LEU A O 1
ATOM 2702 N N . LYS A 1 342 ? 9.385 -36.694 0.858 1.00 45.19 342 LYS A N 1
ATOM 2703 C CA . LYS A 1 342 ? 9.121 -38.108 0.544 1.00 45.19 342 LYS A CA 1
ATOM 2704 C C . LYS A 1 342 ? 10.388 -38.975 0.550 1.00 45.19 342 LYS A C 1
ATOM 2706 O O . LYS A 1 342 ? 10.275 -40.177 0.751 1.00 45.19 342 LYS A O 1
ATOM 2711 N N . ARG A 1 343 ? 11.577 -38.386 0.360 1.00 50.19 343 ARG A N 1
ATOM 2712 C CA . ARG A 1 343 ? 12.873 -39.092 0.440 1.00 50.19 343 ARG A CA 1
ATOM 2713 C C . ARG A 1 343 ? 13.355 -39.340 1.869 1.00 50.19 343 ARG A C 1
ATOM 2715 O O . ARG A 1 343 ? 14.234 -40.164 2.052 1.00 50.19 343 ARG A O 1
ATOM 2722 N N . HIS A 1 344 ? 12.797 -38.642 2.856 1.00 48.00 344 HIS A N 1
ATOM 2723 C CA . HIS A 1 344 ? 13.107 -38.856 4.274 1.00 48.00 344 HIS A CA 1
ATOM 2724 C C . HIS A 1 344 ? 12.102 -39.774 4.993 1.00 48.00 344 HIS A C 1
ATOM 2726 O O . HIS A 1 344 ? 12.287 -40.075 6.168 1.00 48.00 344 HIS A O 1
ATOM 2732 N N . LEU A 1 345 ? 11.037 -40.196 4.304 1.00 48.09 345 LEU A N 1
ATOM 2733 C CA . LEU A 1 345 ? 9.973 -41.067 4.826 1.00 48.09 345 LEU A CA 1
ATOM 2734 C C . LEU A 1 345 ? 9.930 -42.454 4.154 1.00 48.09 345 LEU A C 1
ATOM 2736 O O . LEU A 1 345 ? 9.062 -43.261 4.485 1.00 48.09 345 LEU A O 1
ATOM 2740 N N . LEU A 1 346 ? 10.844 -42.713 3.218 1.00 41.69 346 LEU A N 1
ATOM 2741 C CA . LEU A 1 346 ? 11.163 -44.020 2.635 1.00 41.69 346 LEU A CA 1
ATOM 2742 C C . LEU A 1 346 ? 12.607 -44.341 3.006 1.00 41.69 346 LEU A C 1
ATOM 2744 O O . LEU A 1 346 ? 12.872 -45.527 3.290 1.00 41.69 346 LEU A O 1
#

Organism: Ornithodoros moubata (NCBI:txid6938)

Sequence (346 aa):
MGIMWLTGCMVLSIFPLLPVVGKQQNYALVTLTGWLSIVVLGYCARRPELGLVRNSRQLAKEPQRVVVITVVQIMLIWVAITIVRSTADSIEQKTGLPLVNQVLSWILLVTSPALCFFSSTSLFNRLQNIMLSLLVPFLLTCISYEGLFLLALCFVMFLWICIEHELSGSGQRLQDMTFGPQTTPSSALPYHIKLDDVRKAFFFIFFMFVSFYGTGNIASLNSFSVSSFYCFMTVFRPFLMAAVLLIKVLIPLLIVSCAFRALLQTISVSNTALFLLVMIMSDFMALHFFFLIKDSGSWLDIGMSISHYLLAMGMSIFTAMFHGLAWLLTSFTFNLDYRDLKRHLL

pLDDT: mean 83.24, std 14.99, range [35.62, 96.62]

InterPro domains:
  IPR007070 GPI ethanolamine phosphate transferase 1 [PTHR12250] (3-332)
  IPR017852 GPI ethanolamine phosphate transferase 1, C-terminal [PF04987] (3-298)

Secondary structure (DSSP, 8-state):
-HHHHHHHHHHHHHGGGSPPTTSS--HHHHHHHHHHHHHHHHHHHH-GGGTSS---TTS----HHHHHHHHHHHHHHHHHHHHHHHHHHHHHTT----HHHHHHHHHHHHHHHHGGGGS-SBHHHHHHHHHHHHHHHHHHT--STHHHHHHHHHHHHHHHHHHHHHHTT--S-GGG-BSS-----S-----PPPHHHHHHHHHHHHHHHHHHHTTS--S-GGG--GGGGTTT-SS--HHHHHHHHHHHHHHHHHHHHHHHHHHHHHTT--HHHHHHHHHHHHHHHHHHHHHT--SSS-HHHHHHHHHHHHHHHHHHHHHHHHHHHHHHHHH------HHHHHHS--

Foldseek 3Di:
DVVLLVVLVVVLVVLLVDPAPAPDFDLVLLLVLLVVLLVVVVVCLPPVLNQNDDDDPPDDRAPPQLNVLSVVLNVLSVVLSVLLVVLVVCVVVVVAGDPVLQVSLVCLLPVLCVSLFAHFQFLVSSLSSNLSSLLNLLSLLDGHNVSVSSVSLLSSLVVVLVVLLVVLVDPDDSRVFGDDDPPDPPDDDDADDDVVLLVLLVVLLVQLVSLQPSSVQRLDVVSDHPSSCSSHDDDDDPVVVVVSVVSNNLSSNLSSLLSSVSSCRSNVHDPVVSLVSNLVVLVVVLVVLVVVQDPDDDPVSNVSSVSSSVVSVVSSVSSVVSNVVSSCSSRRHDPPPVVVVVVVVD

Radius of gyration: 21.55 Å; chains: 1; bounding box: 54×77×54 Å